Protein AF-A0A8D8R569-F1 (afdb_monomer_lite)

Organism: NCBI:txid428564

Secondary structure (DSSP, 8-state):
---------HHHHHHHHHHHHHTT-HHHHHHHHHHT-S-HHHHHHHHHHHHHHHHHH--HHHHHHHHHHHHHHHHHHHHHHHHHHHHHTTS----HHHHHHHHHHHHHHHHHHHHHHHHHHHT--HHHHHHHHHHHHHHHHHHHHHHHHHHHHHHHHTSSGGG--GGGGSPPP---PPPPP-S--------PPPPTT--------------------------S---------------SS-HHHHHHHHHHHHHHHHHHHHHHHHS-GGGHHHHHHHT----HHHHHHHHHHHHTSSSTTGGG--

Structure (mmCIF, N/CA/C/O backbone):
data_AF-A0A8D8R569-F1
#
_entry.id   AF-A0A8D8R569-F1
#
loop_
_atom_site.group_PDB
_atom_site.id
_atom_site.type_symbol
_atom_site.label_atom_id
_atom_site.label_alt_id
_atom_site.label_comp_id
_atom_site.label_asym_id
_atom_site.label_entity_id
_atom_site.label_seq_id
_atom_site.pdbx_PDB_ins_code
_atom_site.Cartn_x
_atom_site.Cartn_y
_atom_site.Cartn_z
_atom_site.occupancy
_atom_site.B_iso_or_equiv
_atom_site.auth_seq_id
_atom_site.auth_comp_id
_atom_site.auth_asym_id
_atom_site.auth_atom_id
_atom_site.pdbx_PDB_model_num
ATOM 1 N N . MET A 1 1 ? 13.791 -36.776 -14.238 1.00 37.69 1 MET A N 1
ATOM 2 C CA . MET A 1 1 ? 13.558 -35.419 -14.775 1.00 37.69 1 MET A CA 1
ATOM 3 C C . MET A 1 1 ? 13.745 -34.463 -13.608 1.00 37.69 1 MET A C 1
ATOM 5 O O . MET A 1 1 ? 12.846 -34.341 -12.791 1.00 37.69 1 MET A O 1
ATOM 9 N N . ASN A 1 2 ? 14.955 -33.922 -13.437 1.00 33.88 2 ASN A N 1
ATOM 10 C CA . ASN A 1 2 ? 15.239 -32.937 -12.392 1.00 33.88 2 ASN A CA 1
ATOM 11 C C . ASN A 1 2 ? 14.634 -31.604 -12.834 1.00 33.88 2 ASN A C 1
ATOM 13 O O . ASN A 1 2 ? 15.228 -30.910 -13.654 1.00 33.88 2 ASN A O 1
ATOM 17 N N . GLN A 1 3 ? 13.448 -31.272 -12.330 1.00 36.69 3 GLN A N 1
ATOM 18 C CA . GLN A 1 3 ? 12.985 -29.890 -12.328 1.00 36.69 3 GLN A CA 1
ATOM 19 C C . GLN A 1 3 ? 13.771 -29.176 -11.226 1.00 36.69 3 GLN A C 1
ATOM 21 O O . GLN A 1 3 ? 13.597 -29.461 -10.043 1.00 36.69 3 GLN A O 1
ATOM 26 N N . GLN A 1 4 ? 14.711 -28.316 -11.623 1.00 32.72 4 GLN A N 1
ATOM 27 C CA . GLN A 1 4 ? 15.241 -27.293 -10.724 1.00 32.72 4 GLN A CA 1
ATOM 28 C C . GLN A 1 4 ? 14.047 -26.476 -10.201 1.00 32.72 4 GLN A C 1
ATOM 30 O O . GLN A 1 4 ? 13.159 -26.175 -10.999 1.00 32.72 4 GLN A O 1
ATOM 35 N N . PRO A 1 5 ? 13.976 -26.142 -8.901 1.00 45.38 5 PRO A N 1
ATOM 36 C CA . PRO A 1 5 ? 12.922 -25.267 -8.409 1.00 45.38 5 PRO A CA 1
ATOM 37 C C . PRO A 1 5 ? 13.077 -23.909 -9.102 1.00 45.38 5 PRO A C 1
ATOM 39 O O . PRO A 1 5 ? 14.103 -23.248 -8.929 1.00 45.38 5 PRO A O 1
ATOM 42 N N . GLU A 1 6 ? 12.099 -23.516 -9.923 1.00 47.75 6 GLU A N 1
ATOM 43 C CA . GLU A 1 6 ? 11.971 -22.125 -10.362 1.00 47.75 6 GLU A CA 1
ATOM 44 C C . GLU A 1 6 ? 11.947 -21.262 -9.100 1.00 47.75 6 GLU A C 1
ATOM 46 O O . GLU A 1 6 ? 11.146 -21.482 -8.190 1.00 47.75 6 GLU A O 1
ATOM 51 N N . MET A 1 7 ? 12.900 -20.339 -9.001 1.00 60.72 7 MET A N 1
ATOM 52 C CA . MET A 1 7 ? 13.003 -19.415 -7.881 1.00 60.72 7 MET A CA 1
ATOM 53 C C . MET A 1 7 ? 11.857 -18.409 -8.029 1.00 60.72 7 MET A C 1
ATOM 55 O O . MET A 1 7 ? 11.997 -17.403 -8.715 1.00 60.72 7 MET A O 1
ATOM 59 N N . GLU A 1 8 ? 10.694 -18.752 -7.479 1.00 77.31 8 GLU A N 1
ATOM 60 C CA . GLU A 1 8 ? 9.477 -17.943 -7.564 1.00 77.31 8 GLU A CA 1
ATOM 61 C C . GLU A 1 8 ? 9.733 -16.538 -6.993 1.00 77.31 8 GLU A C 1
ATOM 63 O O . GLU A 1 8 ? 10.297 -16.390 -5.902 1.00 77.31 8 GLU A O 1
ATOM 68 N N . GLU A 1 9 ? 9.347 -15.494 -7.732 1.00 87.69 9 GLU A N 1
ATOM 69 C CA . GLU A 1 9 ? 9.583 -14.118 -7.297 1.00 87.69 9 GLU A CA 1
ATOM 70 C C . GLU A 1 9 ? 8.737 -13.802 -6.053 1.00 87.69 9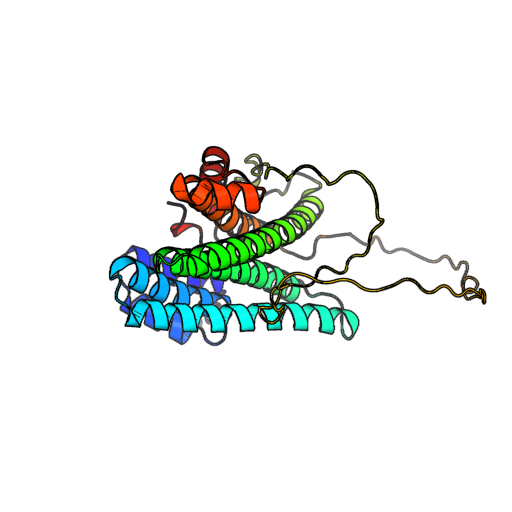 GLU A C 1
ATOM 72 O O . GLU A 1 9 ? 7.565 -14.167 -5.948 1.00 87.69 9 GLU A O 1
ATOM 77 N N . GLN A 1 10 ? 9.311 -13.087 -5.082 1.00 90.06 10 GLN A N 1
ATOM 78 C CA . GLN A 1 10 ? 8.670 -12.878 -3.775 1.00 90.06 10 GLN A CA 1
ATOM 79 C C . GLN A 1 10 ? 7.307 -12.172 -3.865 1.00 90.06 10 GLN A C 1
ATOM 81 O O . GLN A 1 10 ? 6.428 -12.430 -3.044 1.00 90.06 10 GLN A O 1
ATOM 86 N N . TRP A 1 11 ? 7.094 -11.314 -4.866 1.00 91.44 11 TRP A N 1
ATOM 87 C CA . TRP A 1 11 ? 5.794 -10.672 -5.082 1.00 91.44 11 TRP A CA 1
ATOM 88 C C . TRP A 1 11 ? 4.731 -11.637 -5.625 1.00 91.44 11 TRP A C 1
ATOM 90 O O . TRP A 1 11 ? 3.551 -11.447 -5.328 1.00 91.44 11 TRP A O 1
ATOM 100 N N . GLU A 1 12 ? 5.107 -12.691 -6.360 1.00 92.94 12 GLU A N 1
ATOM 101 C CA . GLU A 1 12 ? 4.177 -13.742 -6.800 1.00 92.94 12 GLU A CA 1
ATOM 102 C C . GLU A 1 12 ? 3.719 -14.575 -5.606 1.00 92.94 12 GLU A C 1
ATOM 104 O O . GLU A 1 12 ? 2.517 -14.782 -5.400 1.00 92.94 12 GLU A O 1
ATOM 109 N N . VAL A 1 13 ? 4.675 -14.954 -4.752 1.00 93.69 13 VAL A N 1
ATOM 110 C CA . VAL A 1 13 ? 4.397 -15.617 -3.475 1.00 93.69 13 VAL A CA 1
ATOM 111 C C . VAL A 1 13 ? 3.466 -14.745 -2.633 1.00 93.69 13 VAL A C 1
ATOM 113 O O . VAL A 1 13 ? 2.425 -15.218 -2.172 1.00 93.69 13 VAL A O 1
ATOM 116 N N . ALA A 1 14 ? 3.772 -13.452 -2.495 1.00 94.62 14 ALA A N 1
ATOM 117 C CA . ALA A 1 14 ? 2.948 -12.539 -1.717 1.00 94.62 14 ALA A CA 1
ATOM 118 C C . ALA A 1 14 ? 1.536 -12.380 -2.293 1.00 94.62 14 ALA A C 1
ATOM 120 O O . ALA A 1 14 ? 0.562 -12.416 -1.541 1.00 94.62 14 ALA A O 1
ATOM 121 N N . ARG A 1 15 ? 1.396 -12.291 -3.622 1.00 95.25 15 ARG A N 1
ATOM 122 C CA . ARG A 1 15 ? 0.094 -12.275 -4.302 1.00 95.25 15 ARG A CA 1
ATOM 123 C C . ARG A 1 15 ? -0.737 -13.509 -3.961 1.00 95.25 15 ARG A C 1
ATOM 125 O O . ARG A 1 15 ? -1.929 -13.388 -3.681 1.00 95.25 15 ARG A O 1
ATOM 132 N N . ARG A 1 16 ? -0.122 -14.694 -3.973 1.00 95.25 16 ARG A N 1
ATOM 133 C CA . ARG A 1 16 ? -0.787 -15.941 -3.574 1.00 95.25 16 ARG A CA 1
ATOM 134 C C . ARG A 1 16 ? -1.215 -15.898 -2.108 1.00 95.25 16 ARG A C 1
ATOM 136 O O . ARG A 1 16 ? -2.330 -16.310 -1.804 1.00 95.25 16 ARG A O 1
ATOM 143 N N . GLY A 1 17 ? -0.384 -15.346 -1.225 1.00 95.19 17 GLY A N 1
ATOM 144 C CA . GLY A 1 17 ? -0.744 -15.091 0.172 1.00 95.19 17 GLY A CA 1
ATOM 145 C C . GLY A 1 17 ? -1.981 -14.205 0.312 1.00 95.19 17 GLY A C 1
ATOM 146 O O . GLY A 1 17 ? -2.924 -14.574 1.004 1.00 95.19 17 GLY A O 1
ATOM 147 N N . ILE A 1 18 ? -2.036 -13.089 -0.417 1.00 95.38 18 ILE A N 1
ATOM 148 C CA . ILE A 1 18 ? -3.211 -12.206 -0.439 1.00 95.38 18 ILE A CA 1
ATOM 149 C C . ILE A 1 18 ? -4.463 -12.944 -0.934 1.00 95.38 18 ILE A C 1
ATOM 151 O O . ILE A 1 18 ? -5.528 -12.828 -0.332 1.00 95.38 18 ILE A O 1
ATOM 155 N N . LEU A 1 19 ? -4.350 -13.755 -1.989 1.00 95.31 19 LEU A N 1
ATOM 156 C CA . LEU A 1 19 ? -5.468 -14.567 -2.483 1.00 95.31 19 LEU A CA 1
ATOM 157 C C . LEU A 1 19 ? -5.965 -15.583 -1.445 1.00 95.31 19 LEU A C 1
ATOM 159 O O . LEU A 1 19 ? -7.169 -15.802 -1.336 1.00 95.31 19 LEU A O 1
ATOM 163 N N . LEU A 1 20 ? -5.065 -16.186 -0.662 1.00 96.31 20 LEU A N 1
ATOM 164 C CA . LEU A 1 20 ? -5.451 -17.065 0.443 1.00 96.31 20 LEU A CA 1
ATOM 165 C C . LEU A 1 20 ? -6.264 -16.303 1.496 1.00 96.31 20 LEU A C 1
ATOM 167 O O . LEU A 1 20 ? -7.303 -16.804 1.921 1.00 96.31 20 LEU A O 1
ATOM 171 N N . VAL A 1 21 ? -5.854 -15.080 1.855 1.00 93.75 21 VAL A N 1
ATOM 172 C CA . VAL A 1 21 ? -6.613 -14.211 2.774 1.00 93.75 21 VAL A CA 1
ATOM 173 C C . VAL A 1 21 ? -8.017 -13.935 2.236 1.00 93.75 21 VAL A C 1
ATOM 175 O O . VAL A 1 21 ? -8.990 -14.132 2.958 1.00 93.75 21 VAL A O 1
ATOM 178 N N . LEU A 1 22 ? -8.139 -13.548 0.961 1.00 92.25 22 LEU A N 1
ATOM 179 C CA . LEU A 1 22 ? -9.434 -13.273 0.321 1.00 92.25 22 LEU A CA 1
ATOM 180 C C . LEU A 1 22 ? -10.345 -14.507 0.246 1.00 92.25 22 LEU A C 1
ATOM 182 O O . LEU A 1 22 ? -11.566 -14.382 0.242 1.00 92.25 22 LEU A O 1
ATOM 186 N N . HIS A 1 23 ? -9.764 -15.706 0.218 1.00 94.19 23 HIS A N 1
ATOM 187 C CA . HIS A 1 23 ? -10.491 -16.974 0.277 1.00 94.19 23 HIS A CA 1
ATOM 188 C C . HIS A 1 23 ? -10.689 -17.498 1.709 1.00 94.19 23 HIS A C 1
ATOM 190 O O . HIS A 1 23 ? -10.983 -18.679 1.891 1.00 94.19 23 HIS A O 1
ATOM 196 N N . ASN A 1 24 ? -10.536 -16.645 2.728 1.00 93.12 24 ASN A N 1
ATOM 197 C CA . ASN A 1 24 ? -10.667 -16.975 4.151 1.00 93.12 24 ASN A CA 1
ATOM 198 C C . ASN A 1 24 ? -9.685 -18.055 4.657 1.00 93.12 24 ASN A C 1
ATOM 200 O O . ASN A 1 24 ? -9.904 -18.664 5.705 1.00 93.12 24 ASN A O 1
ATOM 204 N N . ARG A 1 25 ? -8.574 -18.292 3.950 1.00 95.38 25 ARG A N 1
ATOM 205 C CA . ARG A 1 25 ? -7.511 -19.248 4.319 1.00 95.38 25 ARG A CA 1
ATOM 206 C C . ARG A 1 25 ? -6.375 -18.538 5.063 1.00 95.38 25 ARG A C 1
ATOM 208 O O . ARG A 1 25 ? -5.220 -18.561 4.640 1.00 95.38 25 ARG A O 1
ATOM 215 N N . TYR A 1 26 ? -6.708 -17.895 6.182 1.00 92.88 26 TYR A N 1
ATOM 216 C CA . TYR A 1 26 ? -5.785 -17.040 6.945 1.00 92.88 26 TYR A CA 1
ATOM 217 C C . TYR A 1 26 ? -4.546 -17.779 7.465 1.00 92.88 26 TYR A C 1
ATOM 219 O O . TYR A 1 26 ? -3.436 -17.279 7.316 1.00 92.88 26 TYR A O 1
ATOM 227 N N . GLN A 1 27 ? -4.717 -18.983 8.018 1.00 93.75 27 GLN A N 1
ATOM 228 C CA . GLN A 1 27 ? -3.611 -19.766 8.591 1.00 93.75 27 GLN A CA 1
ATOM 229 C C . GLN A 1 27 ? -2.554 -20.130 7.541 1.00 93.75 27 GLN A C 1
ATOM 231 O O . GLN A 1 27 ? -1.354 -20.101 7.806 1.00 93.75 27 GLN A O 1
ATOM 236 N N . GLU A 1 28 ? -2.997 -20.445 6.324 1.00 95.06 28 GLU A N 1
ATOM 237 C CA . GLU A 1 28 ? -2.098 -20.780 5.221 1.00 95.06 28 GLU A CA 1
ATOM 238 C C . GLU A 1 28 ? -1.390 -19.547 4.674 1.00 95.06 28 GLU A C 1
ATOM 240 O O . GLU A 1 28 ? -0.199 -19.607 4.376 1.00 95.06 28 GLU A O 1
ATOM 245 N N . ALA A 1 29 ? -2.100 -18.420 4.584 1.00 95.12 29 ALA A N 1
ATOM 246 C CA . ALA A 1 29 ? -1.498 -17.147 4.213 1.00 95.12 29 ALA A CA 1
ATOM 247 C C . ALA A 1 29 ? -0.410 -16.736 5.218 1.00 95.12 29 ALA A C 1
ATOM 249 O O . ALA A 1 29 ? 0.686 -16.351 4.822 1.00 95.12 29 ALA A O 1
ATOM 250 N N . GLU A 1 30 ? -0.683 -16.877 6.515 1.00 92.62 30 GLU A N 1
ATOM 251 C CA . GLU A 1 30 ? 0.258 -16.554 7.586 1.00 92.62 30 GLU A CA 1
ATOM 252 C C . GLU A 1 30 ? 1.502 -17.453 7.548 1.00 92.62 30 GLU A C 1
ATOM 254 O O . GLU A 1 30 ? 2.627 -16.956 7.615 1.00 92.62 30 GLU A O 1
ATOM 259 N N . ALA A 1 31 ? 1.322 -18.768 7.380 1.00 94.31 31 ALA A N 1
ATOM 260 C CA . ALA A 1 31 ? 2.435 -19.701 7.218 1.00 94.31 31 ALA A CA 1
ATOM 261 C C . ALA A 1 31 ? 3.289 -19.353 5.988 1.00 94.31 31 ALA A C 1
ATOM 263 O O . ALA A 1 31 ? 4.521 -19.359 6.057 1.00 94.31 31 ALA A O 1
ATOM 264 N N . LEU A 1 32 ? 2.639 -18.989 4.881 1.00 94.38 32 LEU A N 1
ATOM 265 C CA . LEU A 1 32 ? 3.305 -18.584 3.651 1.00 94.38 32 LEU A CA 1
ATOM 266 C C . LEU A 1 32 ? 4.111 -17.290 3.842 1.00 94.38 32 LEU A C 1
ATOM 268 O O . LEU A 1 32 ? 5.285 -17.262 3.471 1.00 94.38 32 LEU A O 1
ATOM 272 N N . PHE A 1 33 ? 3.556 -16.261 4.490 1.00 93.81 33 PHE A N 1
ATOM 273 C CA . PHE A 1 33 ? 4.296 -15.025 4.767 1.00 93.81 33 PHE A CA 1
ATOM 274 C C . PHE A 1 33 ? 5.467 -15.235 5.731 1.00 93.81 33 PHE A C 1
ATOM 276 O O . PHE A 1 33 ? 6.555 -14.722 5.476 1.00 93.81 33 PHE A O 1
ATOM 283 N N . LYS A 1 34 ? 5.295 -16.065 6.767 1.00 89.81 34 LYS A N 1
ATOM 284 C CA . LYS A 1 34 ? 6.371 -16.442 7.702 1.00 89.81 34 LYS A CA 1
ATOM 285 C C . LYS A 1 34 ? 7.512 -17.198 7.018 1.00 89.81 34 LYS A C 1
ATOM 287 O O . LYS A 1 34 ? 8.670 -17.027 7.389 1.00 89.81 34 LYS A O 1
ATOM 292 N N . SER A 1 35 ? 7.201 -18.016 6.012 1.00 86.94 35 SER A N 1
ATOM 293 C CA . SER A 1 35 ? 8.208 -18.768 5.253 1.00 86.94 35 SER A CA 1
ATOM 294 C C . SER A 1 35 ? 9.010 -17.913 4.261 1.00 86.94 35 SER A C 1
ATOM 296 O O . SER A 1 35 ? 10.098 -18.312 3.853 1.00 86.94 35 SER A O 1
ATOM 298 N N . GLY A 1 36 ? 8.507 -16.727 3.898 1.00 75.38 36 GLY A N 1
ATOM 299 C CA . GLY A 1 36 ? 9.073 -15.859 2.859 1.00 75.38 36 GLY A CA 1
ATOM 300 C C . GLY A 1 36 ? 10.334 -15.077 3.230 1.00 75.38 36 GLY A C 1
ATOM 301 O O . GLY A 1 36 ? 10.798 -14.263 2.431 1.00 75.38 36 GLY A O 1
ATOM 302 N N . GLY A 1 37 ? 10.887 -15.308 4.422 1.00 78.88 37 GLY A N 1
ATOM 303 C CA . GLY A 1 37 ? 12.113 -14.672 4.894 1.00 78.88 37 GLY A CA 1
ATOM 304 C C . GLY A 1 37 ? 11.976 -13.171 5.162 1.00 78.88 37 GLY A C 1
ATOM 305 O O . GLY A 1 37 ? 10.882 -12.630 5.308 1.00 78.88 37 GLY A O 1
ATOM 306 N N . ASP A 1 38 ? 13.121 -12.490 5.231 1.00 81.31 38 ASP A N 1
ATOM 307 C CA . ASP A 1 38 ? 13.210 -11.065 5.558 1.00 81.31 38 ASP A CA 1
ATOM 308 C C . ASP A 1 38 ? 12.972 -10.179 4.324 1.00 81.31 38 ASP A C 1
ATOM 310 O O . ASP A 1 38 ? 13.774 -9.310 4.011 1.00 81.31 38 ASP A O 1
ATOM 314 N N . SER A 1 39 ? 11.902 -10.413 3.567 1.00 89.00 39 SER A N 1
ATOM 315 C CA . SER A 1 39 ? 11.530 -9.573 2.421 1.00 89.00 39 SER A CA 1
ATOM 316 C C . SER A 1 39 ? 10.548 -8.482 2.833 1.00 89.00 39 SER A C 1
ATOM 318 O O . SER A 1 39 ? 9.566 -8.763 3.522 1.00 89.00 39 SER A O 1
ATOM 320 N N . ALA A 1 40 ? 10.744 -7.252 2.345 1.00 90.88 40 ALA A N 1
ATOM 321 C CA . ALA A 1 40 ? 9.791 -6.162 2.552 1.00 90.88 40 ALA A CA 1
ATOM 322 C C . ALA A 1 40 ? 8.389 -6.510 2.014 1.00 90.88 40 ALA A C 1
ATOM 324 O O . ALA A 1 40 ? 7.387 -6.167 2.639 1.00 90.88 40 ALA A O 1
ATOM 325 N N . VAL A 1 41 ? 8.313 -7.242 0.896 1.00 93.12 41 VAL A N 1
ATOM 326 C CA . VAL A 1 41 ? 7.052 -7.654 0.258 1.00 93.12 41 VAL A CA 1
ATOM 327 C C . VAL A 1 41 ? 6.306 -8.679 1.119 1.00 93.12 41 VAL A C 1
ATOM 329 O O . VAL A 1 41 ? 5.096 -8.571 1.323 1.00 93.12 41 VAL A O 1
ATOM 332 N N . MET A 1 42 ? 7.031 -9.645 1.687 1.00 94.19 42 MET A N 1
ATOM 333 C CA . MET A 1 42 ? 6.449 -10.667 2.565 1.00 94.19 42 MET A CA 1
ATOM 334 C C . MET A 1 42 ? 6.025 -10.075 3.911 1.00 94.19 42 MET A C 1
ATOM 336 O O . MET A 1 42 ? 4.940 -10.383 4.404 1.00 94.19 42 MET A O 1
ATOM 340 N N . ALA A 1 43 ? 6.823 -9.154 4.461 1.00 94.81 43 ALA A N 1
ATOM 341 C CA . ALA A 1 43 ? 6.459 -8.395 5.652 1.00 94.81 43 ALA A CA 1
ATOM 342 C C . ALA A 1 43 ? 5.201 -7.541 5.422 1.00 94.81 43 ALA A C 1
ATOM 344 O O . ALA A 1 43 ? 4.312 -7.525 6.270 1.00 94.81 43 ALA A O 1
ATOM 345 N N . ALA A 1 44 ? 5.076 -6.895 4.256 1.00 95.50 44 ALA A N 1
ATOM 346 C CA . ALA A 1 44 ? 3.873 -6.151 3.883 1.00 95.50 44 ALA A CA 1
ATOM 347 C C . ALA A 1 44 ? 2.630 -7.051 3.830 1.00 95.50 44 ALA A C 1
ATOM 349 O O . ALA A 1 44 ? 1.576 -6.679 4.344 1.00 95.50 44 ALA A O 1
ATOM 350 N N . GLY A 1 45 ? 2.760 -8.255 3.266 1.00 95.06 45 GLY A N 1
ATOM 351 C CA . GLY A 1 45 ? 1.692 -9.253 3.263 1.00 95.06 45 GLY A CA 1
ATOM 352 C C . GLY A 1 45 ? 1.289 -9.723 4.666 1.00 95.06 45 GLY A C 1
ATOM 353 O O . GLY A 1 45 ? 0.098 -9.808 4.964 1.00 95.06 45 GLY A O 1
ATOM 354 N N . SER A 1 46 ? 2.258 -9.941 5.561 1.00 95.12 46 SER A N 1
ATOM 355 C CA . SER A 1 46 ? 1.987 -10.261 6.971 1.00 95.12 46 SER A CA 1
ATOM 356 C C . SER A 1 46 ? 1.242 -9.125 7.676 1.00 95.12 46 SER A C 1
ATOM 358 O O . SER A 1 46 ? 0.202 -9.357 8.293 1.00 95.12 46 SER A O 1
ATOM 360 N N . CYS A 1 47 ? 1.712 -7.882 7.523 1.00 95.81 47 CYS A N 1
ATOM 361 C CA . CYS A 1 47 ? 1.037 -6.714 8.085 1.00 95.81 47 CYS A CA 1
ATOM 362 C C . CYS A 1 47 ? -0.378 -6.537 7.522 1.00 95.81 47 CYS A C 1
ATOM 364 O O . CYS A 1 47 ? -1.252 -6.067 8.242 1.00 95.81 47 CYS A O 1
ATOM 366 N N . PHE A 1 48 ? -0.638 -6.929 6.271 1.00 94.69 48 PHE A N 1
ATOM 367 C CA . PHE A 1 48 ? -1.989 -6.911 5.709 1.00 94.69 48 PHE A CA 1
ATOM 368 C C . PHE A 1 48 ? -2.933 -7.888 6.428 1.00 94.69 48 PHE A C 1
ATOM 370 O O . PHE A 1 48 ? -4.077 -7.525 6.697 1.00 94.69 48 PHE A O 1
ATOM 377 N N . ILE A 1 49 ? -2.471 -9.090 6.797 1.00 94.81 49 ILE A N 1
ATOM 378 C CA . ILE A 1 49 ? -3.269 -10.022 7.616 1.00 94.81 49 ILE A CA 1
ATOM 379 C C . ILE A 1 49 ? -3.595 -9.391 8.969 1.00 94.81 49 ILE A C 1
ATOM 381 O O . ILE A 1 49 ? -4.764 -9.356 9.356 1.00 94.81 49 ILE A O 1
ATOM 385 N N . GLY A 1 50 ? -2.577 -8.873 9.664 1.00 94.75 50 GLY A N 1
ATOM 386 C CA . GLY A 1 50 ? -2.749 -8.203 10.955 1.00 94.75 50 GLY A CA 1
ATOM 387 C C . GLY A 1 50 ? -3.712 -7.019 10.858 1.00 94.75 50 GLY A C 1
ATOM 388 O O . GLY A 1 50 ? -4.619 -6.883 11.675 1.00 94.75 50 GLY A O 1
ATOM 389 N N . PHE A 1 51 ? -3.590 -6.226 9.794 1.00 95.00 51 PHE A N 1
ATOM 390 C CA . PHE A 1 51 ? -4.453 -5.083 9.518 1.00 95.00 51 PHE A CA 1
ATOM 391 C C . PHE A 1 51 ? -5.905 -5.498 9.289 1.00 95.00 51 PHE A C 1
ATOM 393 O O . PHE A 1 51 ? -6.799 -4.961 9.938 1.00 95.00 51 PHE A O 1
ATOM 400 N N . MET A 1 52 ? -6.157 -6.490 8.432 1.00 92.19 52 MET A N 1
ATOM 401 C CA . MET A 1 52 ? -7.510 -7.006 8.206 1.00 92.19 52 MET A CA 1
ATOM 402 C C . MET A 1 52 ? -8.105 -7.606 9.484 1.00 92.19 52 MET A C 1
ATOM 404 O O . MET A 1 52 ? -9.269 -7.355 9.787 1.00 92.19 52 MET A O 1
ATOM 408 N N . SER A 1 53 ? -7.310 -8.356 10.253 1.00 91.69 53 SER A N 1
ATOM 409 C CA . SER A 1 53 ? -7.718 -8.912 11.548 1.00 91.69 53 SER A CA 1
ATOM 410 C C . SER A 1 53 ? -8.151 -7.803 12.510 1.00 91.69 53 SER A C 1
ATOM 412 O O . SER A 1 53 ? -9.267 -7.832 13.025 1.00 91.69 53 SER A O 1
ATOM 414 N N . ALA A 1 54 ? -7.320 -6.771 12.669 1.00 93.88 54 ALA A N 1
ATOM 415 C CA . ALA A 1 54 ? -7.602 -5.639 13.539 1.00 93.88 54 ALA A CA 1
ATOM 416 C C . ALA A 1 54 ? -8.838 -4.837 13.091 1.00 93.88 54 ALA A C 1
ATOM 418 O O . ALA A 1 54 ? -9.654 -4.449 13.927 1.00 93.88 54 ALA A O 1
ATOM 419 N N . LEU A 1 55 ? -9.016 -4.625 11.781 1.00 90.62 55 LEU A N 1
ATOM 420 C CA . LEU A 1 55 ? -10.187 -3.936 11.231 1.00 90.62 55 LEU A CA 1
ATOM 421 C C . LEU A 1 55 ? -11.493 -4.709 11.436 1.00 90.62 55 LEU A C 1
ATOM 423 O O . LEU A 1 55 ? -12.530 -4.092 11.671 1.00 90.62 55 LEU A O 1
ATOM 427 N N . MET A 1 56 ? -11.462 -6.037 11.317 1.00 90.31 56 MET A N 1
ATOM 428 C CA . MET A 1 56 ? -12.666 -6.865 11.417 1.00 90.31 56 MET A CA 1
ATOM 429 C C . MET A 1 56 ? -13.105 -7.101 12.861 1.00 90.31 56 MET A C 1
ATOM 431 O O . MET A 1 56 ? -14.305 -7.139 13.122 1.00 90.31 56 MET A O 1
ATOM 435 N N . THR A 1 57 ? -12.166 -7.293 13.792 1.00 91.44 57 THR A N 1
ATOM 436 C CA . THR A 1 57 ? -12.509 -7.608 15.189 1.00 91.44 57 THR A CA 1
ATOM 437 C C . THR A 1 57 ? -12.640 -6.369 16.059 1.00 91.44 57 THR A C 1
ATOM 439 O O . THR A 1 57 ? -13.363 -6.406 17.050 1.00 91.44 57 THR A O 1
ATOM 442 N N . PHE A 1 58 ? -11.944 -5.286 15.698 1.00 90.31 58 PHE A N 1
ATOM 443 C CA . PHE A 1 58 ? -11.892 -4.043 16.466 1.00 90.31 58 PHE A CA 1
ATOM 444 C C . PHE A 1 58 ? -11.465 -4.244 17.936 1.00 90.31 58 PHE A C 1
ATOM 446 O O . PHE A 1 58 ? -11.847 -3.487 18.825 1.00 90.31 58 PHE A O 1
ATOM 453 N N . GLU A 1 59 ? -10.673 -5.285 18.202 1.00 92.38 59 GLU A N 1
ATOM 454 C CA . GLU A 1 59 ? -10.104 -5.562 19.525 1.00 92.38 59 GLU A CA 1
ATOM 455 C C . GLU A 1 59 ? -8.876 -4.672 19.755 1.00 92.38 59 GLU A C 1
ATOM 457 O O . GLU A 1 59 ? -7.985 -4.613 18.904 1.00 92.38 59 GLU A O 1
ATOM 462 N N . GLU A 1 60 ? -8.798 -4.005 20.910 1.00 91.00 60 GLU A N 1
ATOM 463 C CA . GLU A 1 60 ? -7.704 -3.071 21.224 1.00 91.00 60 GLU A CA 1
ATOM 464 C C . GLU A 1 60 ? -6.321 -3.731 21.150 1.00 91.00 60 GLU A C 1
ATOM 466 O O . GLU A 1 60 ? -5.388 -3.142 20.601 1.00 91.00 60 GLU A O 1
ATOM 471 N N . ASP A 1 61 ? -6.194 -4.969 21.631 1.00 93.50 61 ASP A N 1
ATOM 472 C CA . ASP A 1 61 ? -4.934 -5.717 21.599 1.00 93.50 61 ASP A CA 1
ATOM 473 C C . ASP A 1 61 ? -4.451 -5.938 20.159 1.00 93.50 61 ASP A C 1
ATOM 475 O O . ASP A 1 61 ? -3.304 -5.623 19.835 1.00 93.50 61 ASP A O 1
ATOM 479 N N . LYS A 1 62 ? -5.349 -6.367 19.262 1.00 93.00 62 LYS A N 1
ATOM 480 C CA . LYS A 1 62 ? -5.042 -6.580 17.837 1.00 93.00 62 LYS A CA 1
ATOM 481 C C . LYS A 1 62 ? -4.749 -5.274 17.105 1.00 93.00 62 LYS A C 1
ATOM 483 O O . LYS A 1 62 ? -3.866 -5.232 16.249 1.00 93.00 62 LYS A O 1
ATOM 488 N N . LEU A 1 63 ? -5.458 -4.193 17.441 1.00 93.50 63 LEU A N 1
ATOM 489 C CA . LEU A 1 63 ? -5.184 -2.858 16.900 1.00 93.50 63 LEU A CA 1
ATOM 490 C C . LEU A 1 63 ? -3.778 -2.378 17.292 1.00 93.50 63 LEU A C 1
ATOM 492 O O . LEU A 1 63 ? -3.039 -1.876 16.442 1.00 93.50 63 LEU A O 1
ATOM 496 N N . ASN A 1 64 ? -3.389 -2.555 18.557 1.00 93.81 64 ASN A N 1
ATOM 497 C CA . ASN A 1 64 ? -2.080 -2.150 19.073 1.00 93.81 64 ASN A CA 1
ATOM 498 C C . ASN A 1 64 ? -0.936 -3.024 18.536 1.00 93.81 64 ASN A C 1
ATOM 500 O O . ASN A 1 64 ? 0.126 -2.501 18.177 1.00 93.81 64 ASN A O 1
ATOM 504 N N . GLU A 1 65 ? -1.152 -4.336 18.440 1.00 95.19 65 GLU A N 1
ATOM 505 C CA . GLU A 1 65 ? -0.223 -5.282 17.820 1.00 95.19 65 GLU A CA 1
ATOM 506 C C . GLU A 1 65 ? 0.021 -4.910 16.352 1.00 95.19 65 GLU A C 1
ATOM 508 O O . GLU A 1 65 ? 1.156 -4.615 15.967 1.00 95.19 65 GLU A O 1
ATOM 513 N N . CYS A 1 66 ? -1.047 -4.775 15.559 1.00 96.31 66 CYS A N 1
ATOM 514 C CA . CYS A 1 66 ? -0.945 -4.389 14.155 1.00 96.31 66 CYS A CA 1
ATOM 515 C C . CYS A 1 66 ? -0.271 -3.018 13.974 1.00 96.31 66 CYS A C 1
ATOM 517 O O . CYS A 1 66 ? 0.566 -2.847 13.084 1.00 96.31 66 CYS A O 1
ATOM 519 N N . MET A 1 67 ? -0.587 -2.034 14.823 1.00 95.62 67 MET A N 1
ATOM 520 C CA . MET A 1 67 ? 0.080 -0.729 14.800 1.00 95.62 67 MET A CA 1
ATOM 521 C C . MET A 1 67 ? 1.591 -0.870 15.037 1.00 95.62 67 MET A C 1
ATOM 523 O O . MET A 1 67 ? 2.385 -0.192 14.381 1.00 95.62 67 MET A O 1
ATOM 527 N N . THR A 1 68 ? 2.008 -1.749 15.950 1.00 97.00 68 THR A N 1
ATOM 528 C CA . THR A 1 68 ? 3.424 -1.990 16.263 1.00 97.00 68 THR A CA 1
ATOM 529 C C . THR A 1 68 ? 4.159 -2.611 15.076 1.00 97.00 68 THR A C 1
ATOM 531 O O . THR A 1 68 ? 5.232 -2.126 14.698 1.00 97.00 68 THR A O 1
ATOM 534 N N . GLU A 1 69 ? 3.564 -3.621 14.442 1.00 96.56 69 GLU A N 1
ATOM 535 C CA . GLU A 1 69 ? 4.116 -4.268 13.248 1.00 96.56 69 GLU A CA 1
ATOM 536 C C . GLU A 1 69 ? 4.244 -3.290 12.076 1.00 96.56 69 GLU A C 1
ATOM 538 O O . GLU A 1 69 ? 5.323 -3.150 11.494 1.00 96.56 69 GLU A O 1
ATOM 543 N N . LEU A 1 70 ? 3.191 -2.517 11.791 1.00 97.12 70 LEU A N 1
ATOM 544 C CA . LEU A 1 70 ? 3.211 -1.504 10.734 1.00 97.12 70 LEU A CA 1
ATOM 545 C C . LEU A 1 70 ? 4.298 -0.446 10.983 1.00 97.12 70 LEU A C 1
ATOM 547 O O . LEU A 1 70 ? 4.991 -0.028 10.057 1.00 97.12 70 LEU A O 1
ATOM 551 N N . ARG A 1 71 ? 4.511 -0.023 12.235 1.00 96.94 71 ARG A N 1
ATOM 552 C CA . ARG A 1 71 ? 5.582 0.928 12.595 1.00 96.94 71 ARG A CA 1
ATOM 553 C C . ARG A 1 71 ? 6.979 0.325 12.485 1.00 96.94 71 ARG A C 1
ATOM 555 O O . ARG A 1 71 ? 7.945 1.057 12.256 1.00 96.94 71 ARG A O 1
ATOM 562 N N . ALA A 1 72 ? 7.129 -0.980 12.693 1.00 96.75 72 ALA A N 1
ATOM 563 C CA . ALA A 1 72 ? 8.385 -1.674 12.433 1.00 96.75 72 ALA A CA 1
ATOM 564 C C . ALA A 1 72 ? 8.674 -1.718 10.925 1.00 96.75 72 ALA A C 1
ATOM 566 O O . ALA A 1 72 ? 9.764 -1.319 10.509 1.00 96.75 72 ALA A O 1
ATOM 567 N N . LEU A 1 73 ? 7.676 -2.080 10.114 1.00 96.88 73 LEU A N 1
ATOM 568 C CA . LEU A 1 73 ? 7.787 -2.103 8.656 1.00 96.88 73 LEU A CA 1
ATOM 569 C C . LEU A 1 73 ? 8.062 -0.708 8.068 1.00 96.88 73 LEU A C 1
ATOM 571 O O . LEU A 1 73 ? 8.934 -0.568 7.211 1.00 96.88 73 LEU A O 1
ATOM 575 N N . GLU A 1 74 ? 7.400 0.341 8.574 1.00 96.81 74 GLU A N 1
ATOM 576 C CA . GLU A 1 74 ? 7.639 1.734 8.165 1.00 96.81 74 GLU A CA 1
ATOM 577 C C . GLU A 1 74 ? 9.114 2.124 8.358 1.00 96.81 74 GLU A C 1
ATOM 579 O O . GLU A 1 74 ? 9.751 2.658 7.445 1.00 96.81 74 GLU A O 1
ATOM 584 N N . ARG A 1 75 ? 9.672 1.847 9.546 1.00 95.56 75 ARG A N 1
ATOM 585 C CA . ARG A 1 75 ? 11.071 2.165 9.877 1.00 95.56 75 ARG A CA 1
ATOM 586 C C . ARG A 1 75 ? 12.045 1.391 9.002 1.00 95.56 75 ARG A C 1
ATOM 588 O O . ARG A 1 75 ? 13.016 1.973 8.521 1.00 95.56 75 ARG A O 1
ATOM 595 N N . ARG A 1 76 ? 11.765 0.108 8.780 1.00 94.00 76 ARG A N 1
ATOM 596 C CA . ARG A 1 76 ? 12.561 -0.757 7.915 1.00 94.00 76 ARG A CA 1
ATOM 597 C C . ARG A 1 76 ? 12.617 -0.211 6.487 1.00 94.00 76 ARG A C 1
ATOM 599 O O . ARG A 1 76 ? 13.708 0.051 5.990 1.00 94.00 76 ARG A O 1
ATOM 606 N N . CYS A 1 77 ? 11.464 0.047 5.870 1.00 94.00 77 CYS A N 1
ATOM 607 C CA . CYS A 1 77 ? 11.400 0.554 4.498 1.00 94.00 77 CYS A CA 1
ATOM 608 C C . CYS A 1 77 ? 12.084 1.925 4.367 1.00 94.00 77 CYS A C 1
ATOM 610 O O . CYS A 1 77 ? 12.823 2.173 3.415 1.00 94.00 77 CYS A O 1
ATOM 612 N N . ALA A 1 78 ? 11.890 2.823 5.341 1.00 91.81 78 ALA A N 1
ATOM 613 C CA . ALA A 1 78 ? 12.562 4.123 5.350 1.00 91.81 78 ALA A CA 1
ATOM 614 C C . ALA A 1 78 ? 14.095 3.989 5.442 1.00 91.81 78 ALA A C 1
ATOM 616 O O . ALA A 1 78 ? 14.818 4.726 4.766 1.00 91.81 78 ALA A O 1
ATOM 617 N N . GLY A 1 79 ? 14.583 3.038 6.247 1.00 88.38 79 GLY A N 1
ATOM 618 C CA . GLY A 1 79 ? 16.001 2.704 6.369 1.00 88.38 79 GLY A CA 1
ATOM 619 C C . GLY A 1 79 ? 16.588 2.150 5.072 1.00 88.38 79 GLY A C 1
ATOM 620 O O . GLY A 1 79 ? 17.609 2.655 4.610 1.00 88.38 79 GLY A O 1
ATOM 621 N N . GLU A 1 80 ? 15.914 1.181 4.447 1.00 85.94 80 GLU A N 1
ATOM 622 C CA . GLU A 1 80 ? 16.316 0.600 3.159 1.00 85.94 80 GLU A CA 1
ATOM 623 C C . GLU A 1 80 ? 16.415 1.678 2.071 1.00 85.94 80 GLU A C 1
ATOM 625 O O . GLU A 1 80 ? 17.442 1.790 1.405 1.00 85.94 80 GLU A O 1
ATOM 630 N N . ILE A 1 81 ? 15.416 2.560 1.942 1.00 85.12 81 ILE A N 1
ATOM 631 C CA . ILE A 1 81 ? 15.443 3.659 0.960 1.00 85.12 81 ILE A CA 1
ATOM 632 C C . ILE A 1 81 ? 16.614 4.623 1.218 1.00 85.12 81 ILE A C 1
ATOM 634 O O . ILE A 1 81 ? 17.261 5.082 0.270 1.00 85.12 81 ILE A O 1
ATOM 638 N N . GLY A 1 82 ? 16.890 4.949 2.485 1.00 80.06 82 GLY A N 1
ATOM 639 C CA . GLY A 1 82 ? 18.022 5.794 2.871 1.00 80.06 82 GLY A CA 1
ATOM 640 C C . GLY A 1 82 ? 19.371 5.145 2.552 1.00 80.06 82 GLY A C 1
ATOM 641 O O . GLY A 1 82 ? 20.253 5.788 1.976 1.00 80.06 82 GLY A O 1
ATOM 642 N N . TRP A 1 83 ? 19.508 3.854 2.854 1.00 71.50 83 TRP A N 1
ATOM 643 C CA . TRP A 1 83 ? 20.695 3.065 2.542 1.00 71.50 83 TRP A CA 1
ATOM 644 C C . TRP A 1 83 ? 20.927 2.977 1.026 1.00 71.50 83 TRP A C 1
ATOM 646 O O . TRP A 1 83 ? 22.014 3.320 0.554 1.00 71.50 83 TRP A O 1
ATOM 656 N N . LEU A 1 84 ? 19.895 2.640 0.251 1.00 70.81 84 LEU A N 1
ATOM 657 C CA . LEU A 1 84 ? 19.943 2.552 -1.213 1.00 70.81 84 LEU A CA 1
ATOM 658 C C . LEU A 1 84 ? 20.422 3.868 -1.850 1.00 70.81 84 LEU A C 1
ATOM 660 O O . LEU A 1 84 ? 21.238 3.862 -2.773 1.00 70.81 84 LEU A O 1
ATOM 664 N N . LYS A 1 85 ? 19.988 5.020 -1.321 1.00 68.88 85 LYS A N 1
ATOM 665 C CA . LYS A 1 85 ? 20.489 6.338 -1.754 1.00 68.88 85 LYS A CA 1
ATOM 666 C C . LYS A 1 85 ? 21.956 6.567 -1.392 1.00 68.88 85 LYS A C 1
ATOM 668 O O . LYS A 1 85 ? 22.699 7.124 -2.198 1.00 68.88 85 LYS A O 1
ATOM 673 N N . SER A 1 86 ? 22.380 6.156 -0.198 1.00 68.31 86 SER A N 1
ATOM 674 C CA . SER A 1 86 ? 23.750 6.371 0.271 1.00 68.31 86 SER A CA 1
ATOM 675 C C . SER A 1 86 ? 24.773 5.451 -0.408 1.00 68.31 86 SER A C 1
ATOM 677 O O . SER A 1 86 ? 25.922 5.862 -0.581 1.00 68.31 86 SER A O 1
ATOM 679 N N . MET A 1 87 ? 24.382 4.235 -0.807 1.00 60.00 87 MET A N 1
ATOM 680 C CA . MET A 1 87 ? 25.228 3.321 -1.589 1.00 60.00 87 MET A CA 1
ATOM 681 C C . MET A 1 87 ? 25.413 3.795 -3.028 1.00 60.00 87 MET A C 1
ATOM 683 O O . MET A 1 87 ? 26.539 3.758 -3.521 1.00 60.00 87 MET A O 1
ATOM 687 N N . ARG A 1 88 ? 24.356 4.338 -3.654 1.00 63.47 88 ARG A N 1
ATOM 688 C CA . ARG A 1 88 ? 24.398 4.921 -5.007 1.00 63.47 88 ARG A CA 1
ATOM 689 C C . ARG A 1 88 ? 25.527 5.942 -5.183 1.00 63.47 88 ARG A C 1
ATOM 691 O O . ARG A 1 88 ? 26.139 6.003 -6.240 1.00 63.47 88 ARG A O 1
ATOM 698 N N . ASN A 1 89 ? 25.814 6.740 -4.151 1.00 57.19 89 ASN A N 1
ATOM 699 C CA . ASN A 1 89 ? 26.853 7.773 -4.215 1.00 57.19 89 ASN A CA 1
ATOM 700 C C . ASN A 1 89 ? 28.279 7.235 -4.001 1.00 57.19 89 ASN A C 1
ATOM 702 O O . ASN A 1 89 ? 29.232 7.969 -4.249 1.00 57.19 89 ASN A O 1
ATOM 706 N N . LYS A 1 90 ? 28.448 6.006 -3.493 1.00 53.47 90 LYS A N 1
ATOM 707 C CA . LYS A 1 90 ? 29.761 5.487 -3.076 1.00 53.47 90 LYS A CA 1
ATOM 708 C C . LYS A 1 90 ? 30.252 4.294 -3.891 1.00 53.47 90 LYS A C 1
ATOM 710 O O . LYS A 1 90 ? 31.461 4.165 -4.046 1.00 53.47 90 LYS A O 1
ATOM 715 N N . VAL A 1 91 ? 29.379 3.408 -4.369 1.00 52.00 91 VAL A N 1
ATOM 716 C CA . VAL A 1 91 ? 29.795 2.103 -4.904 1.00 52.00 91 VAL A CA 1
ATOM 717 C C . VAL A 1 91 ? 28.766 1.627 -5.946 1.00 52.00 91 VAL A C 1
ATOM 719 O O . VAL A 1 91 ? 27.669 1.233 -5.578 1.00 52.00 91 VAL A O 1
ATOM 722 N N . PHE A 1 92 ? 29.168 1.621 -7.224 1.00 43.34 92 PHE A N 1
ATOM 723 C CA . PHE A 1 92 ? 28.530 0.966 -8.386 1.00 43.34 92 PHE A CA 1
ATOM 724 C C . PHE A 1 92 ? 27.278 1.598 -9.021 1.00 43.34 92 PHE A C 1
ATOM 726 O O . PHE A 1 92 ? 26.419 2.190 -8.373 1.00 43.34 92 PHE A O 1
ATOM 733 N N . GLY A 1 93 ? 27.203 1.444 -10.350 1.00 55.06 93 GLY A N 1
ATOM 734 C CA . GLY A 1 93 ? 26.037 1.783 -11.160 1.00 55.06 93 GLY A CA 1
ATOM 735 C C . GLY A 1 93 ? 24.785 1.041 -10.690 1.00 55.06 93 GLY A C 1
ATOM 736 O O . GLY A 1 93 ? 24.855 -0.099 -10.234 1.00 55.06 93 GLY A O 1
ATOM 737 N N . GLU A 1 94 ? 23.644 1.720 -10.776 1.00 60.12 94 GLU A N 1
ATOM 738 C CA . GLU A 1 94 ? 22.345 1.226 -10.322 1.00 60.12 94 GLU A CA 1
ATOM 739 C C . GLU A 1 94 ? 21.968 -0.051 -11.092 1.00 60.12 94 GLU A C 1
ATOM 741 O O . GLU A 1 94 ? 21.737 -0.008 -12.300 1.00 60.12 94 GLU A O 1
ATOM 746 N N . SER A 1 95 ? 21.933 -1.199 -10.407 1.00 68.50 95 SER A N 1
ATOM 747 C CA . SER A 1 95 ? 21.424 -2.429 -11.014 1.00 68.50 95 SER A CA 1
ATOM 748 C C . SER A 1 95 ? 19.902 -2.349 -11.156 1.00 68.50 95 SER A C 1
ATOM 750 O O . SER A 1 95 ? 19.205 -1.771 -10.318 1.00 68.50 95 SER A O 1
ATOM 752 N N . THR A 1 96 ? 19.368 -2.960 -12.212 1.00 74.06 96 THR A N 1
ATOM 753 C CA . THR A 1 96 ? 17.927 -3.027 -12.493 1.00 74.06 96 THR A CA 1
ATOM 754 C C . THR A 1 96 ? 17.112 -3.557 -11.313 1.00 74.06 96 THR A C 1
ATOM 756 O O . THR A 1 96 ? 16.058 -3.007 -10.985 1.00 74.06 96 THR A O 1
ATOM 759 N N . GLN A 1 97 ? 17.609 -4.618 -10.670 1.00 74.69 97 GLN A N 1
ATOM 760 C CA . GLN A 1 97 ? 16.958 -5.228 -9.511 1.00 74.69 97 GLN A CA 1
ATOM 761 C C . GLN A 1 97 ? 16.945 -4.257 -8.326 1.00 74.69 97 GLN A C 1
ATOM 763 O O . GLN A 1 97 ? 15.881 -3.974 -7.794 1.00 74.69 97 GLN A O 1
ATOM 768 N N . CYS A 1 98 ? 18.073 -3.603 -8.026 1.00 80.69 98 CYS A N 1
ATOM 769 C CA . CYS A 1 98 ? 18.164 -2.612 -6.952 1.00 80.69 98 CYS A CA 1
ATOM 770 C C . CYS A 1 98 ? 17.199 -1.424 -7.140 1.00 80.69 98 CYS A C 1
ATOM 772 O O . CYS A 1 98 ? 16.662 -0.900 -6.161 1.00 80.69 98 CYS A O 1
ATOM 774 N N . LEU A 1 99 ? 16.973 -0.977 -8.381 1.00 86.94 99 LEU A N 1
ATOM 775 C CA . LEU A 1 99 ? 16.002 0.079 -8.680 1.00 86.94 99 LEU A CA 1
ATOM 776 C C . LEU A 1 99 ? 14.556 -0.408 -8.522 1.00 86.94 99 LEU A C 1
ATOM 778 O O . LEU A 1 99 ? 13.735 0.311 -7.952 1.00 86.94 99 LEU A O 1
ATOM 782 N N . THR A 1 100 ? 14.257 -1.616 -9.000 1.00 89.19 100 THR A N 1
ATOM 783 C CA . THR A 1 100 ? 12.935 -2.244 -8.855 1.00 89.19 100 THR A CA 1
ATOM 784 C C . THR A 1 100 ? 12.582 -2.408 -7.380 1.00 89.19 100 THR A C 1
ATOM 786 O O . THR A 1 100 ? 11.539 -1.915 -6.956 1.00 89.19 100 THR A O 1
ATOM 789 N N . ASP A 1 101 ? 13.496 -2.969 -6.587 1.00 88.75 101 ASP A N 1
ATOM 790 C CA . ASP A 1 101 ? 13.334 -3.152 -5.143 1.00 88.75 101 ASP A CA 1
ATOM 791 C C . ASP A 1 101 ? 13.146 -1.807 -4.437 1.00 88.75 101 ASP A C 1
ATOM 793 O O . ASP A 1 101 ? 12.277 -1.655 -3.585 1.00 88.75 101 ASP A O 1
ATOM 797 N N . ARG A 1 102 ? 13.895 -0.769 -4.839 1.00 91.00 102 ARG A N 1
ATOM 798 C CA . ARG A 1 102 ? 13.723 0.577 -4.275 1.00 91.00 102 ARG A CA 1
ATOM 799 C C . ARG A 1 102 ? 12.330 1.142 -4.542 1.00 91.00 102 ARG A C 1
ATOM 801 O O . ARG A 1 102 ? 11.773 1.798 -3.663 1.00 91.00 102 ARG A O 1
ATOM 808 N N . LEU A 1 103 ? 11.802 0.972 -5.753 1.00 93.12 103 LEU A N 1
ATOM 809 C CA . LEU A 1 103 ? 10.461 1.440 -6.109 1.00 93.12 103 LEU A CA 1
ATOM 810 C C . LEU A 1 103 ? 9.398 0.643 -5.349 1.00 93.12 103 LEU A C 1
ATOM 812 O O . LEU A 1 103 ? 8.522 1.249 -4.741 1.00 93.12 103 LEU A O 1
ATOM 816 N N . GLU A 1 104 ? 9.529 -0.681 -5.297 1.00 94.00 104 GLU A N 1
ATOM 817 C CA . GLU A 1 104 ? 8.667 -1.587 -4.529 1.00 94.00 104 GLU A CA 1
ATOM 818 C C . GLU A 1 104 ? 8.625 -1.197 -3.040 1.00 94.00 104 GLU A C 1
ATOM 820 O O . GLU A 1 104 ? 7.549 -0.960 -2.487 1.00 94.00 104 GLU A O 1
ATOM 825 N N . THR A 1 105 ? 9.786 -1.004 -2.405 1.00 94.94 105 THR A N 1
ATOM 826 C CA . THR A 1 105 ? 9.893 -0.573 -1.002 1.00 94.94 105 THR A CA 1
ATOM 827 C C . THR A 1 105 ? 9.286 0.817 -0.775 1.00 94.94 105 THR A C 1
ATOM 829 O O . THR A 1 105 ? 8.703 1.065 0.280 1.00 94.94 105 THR A O 1
ATOM 832 N N . GLN A 1 106 ? 9.357 1.740 -1.746 1.00 95.25 106 GLN A N 1
ATOM 833 C CA . GLN A 1 106 ? 8.663 3.032 -1.639 1.00 95.25 106 GLN A CA 1
ATOM 834 C C . GLN A 1 106 ? 7.136 2.882 -1.681 1.00 95.25 106 GLN A C 1
ATOM 836 O O . GLN A 1 106 ? 6.449 3.553 -0.908 1.00 95.25 106 GLN A O 1
ATOM 841 N N . ILE A 1 107 ? 6.608 2.003 -2.540 1.00 96.31 107 ILE A N 1
ATOM 842 C CA . ILE A 1 107 ? 5.168 1.708 -2.601 1.00 96.31 107 ILE A CA 1
ATOM 843 C C . ILE A 1 107 ? 4.714 1.093 -1.273 1.00 96.31 107 ILE A C 1
ATOM 845 O O . ILE A 1 107 ? 3.779 1.598 -0.656 1.00 96.31 107 ILE A O 1
ATOM 849 N N . ILE A 1 108 ? 5.433 0.080 -0.777 1.00 96.62 108 ILE A N 1
ATOM 850 C CA . ILE A 1 108 ? 5.150 -0.575 0.510 1.00 96.62 108 ILE A CA 1
ATOM 851 C C . ILE A 1 108 ? 5.190 0.430 1.665 1.00 96.62 108 ILE A C 1
ATOM 853 O O . ILE A 1 108 ? 4.314 0.414 2.533 1.00 96.62 108 ILE A O 1
ATOM 857 N N . LEU A 1 109 ? 6.172 1.336 1.680 1.00 96.62 109 LEU A N 1
ATOM 858 C CA . LEU A 1 109 ? 6.256 2.389 2.688 1.00 96.62 109 LEU A CA 1
ATOM 859 C C . LEU A 1 109 ? 5.004 3.278 2.685 1.00 96.62 109 LEU A C 1
ATOM 861 O O . LEU A 1 109 ? 4.497 3.622 3.754 1.00 96.62 109 LEU A O 1
ATOM 865 N N . ALA A 1 110 ? 4.520 3.661 1.504 1.00 96.06 110 ALA A N 1
ATOM 866 C CA . ALA A 1 110 ? 3.322 4.478 1.374 1.00 96.06 110 ALA A CA 1
ATOM 867 C C . ALA A 1 110 ? 2.060 3.712 1.814 1.00 96.06 110 ALA A C 1
ATOM 869 O O . ALA A 1 110 ? 1.306 4.235 2.635 1.00 96.06 110 ALA A O 1
ATOM 870 N N . ASP A 1 111 ? 1.886 2.458 1.382 1.00 95.31 111 ASP A N 1
ATOM 871 C CA . ASP A 1 111 ? 0.771 1.585 1.795 1.00 95.31 111 ASP A CA 1
ATOM 872 C C . ASP A 1 111 ? 0.727 1.409 3.322 1.00 95.31 111 ASP A C 1
ATOM 874 O O . ASP A 1 111 ? -0.324 1.502 3.965 1.00 95.31 111 ASP A O 1
ATOM 878 N N . THR A 1 112 ? 1.902 1.218 3.927 1.00 96.50 112 THR A N 1
ATOM 879 C CA . THR A 1 112 ? 2.064 1.085 5.378 1.00 96.50 112 THR A CA 1
ATOM 880 C C . THR A 1 112 ? 1.640 2.366 6.097 1.00 96.50 112 THR A C 1
ATOM 882 O O . THR A 1 112 ? 0.932 2.315 7.101 1.00 96.50 112 THR A O 1
ATOM 885 N N . GLN A 1 113 ? 2.017 3.538 5.578 1.00 95.12 113 GLN A N 1
ATOM 886 C CA . GLN A 1 113 ? 1.620 4.828 6.151 1.00 95.12 113 GLN A CA 1
ATOM 887 C C . GLN A 1 113 ? 0.117 5.090 6.028 1.00 95.12 113 GLN A C 1
ATOM 889 O O . GLN A 1 113 ? -0.472 5.633 6.964 1.00 95.12 113 GLN A O 1
ATOM 894 N N . VAL A 1 114 ? -0.515 4.683 4.922 1.00 93.75 114 VAL A N 1
ATOM 895 C CA . VAL A 1 114 ? -1.979 4.730 4.783 1.00 93.75 114 VAL A CA 1
ATOM 896 C C . VAL A 1 114 ? -2.637 3.834 5.831 1.00 93.75 114 VAL A C 1
ATOM 898 O O . VAL A 1 114 ? -3.520 4.297 6.549 1.00 93.75 114 VAL A O 1
ATOM 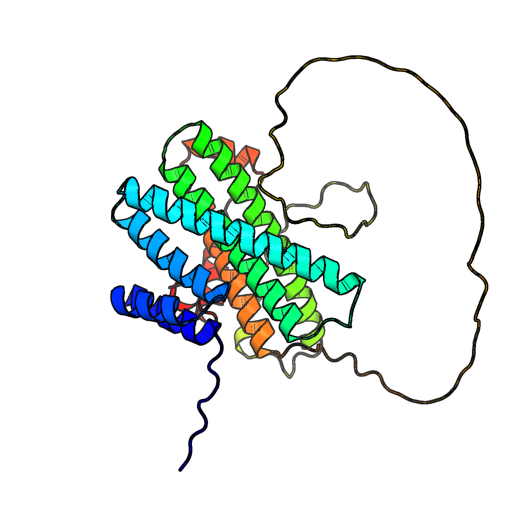901 N N . SER A 1 115 ? -2.163 2.597 5.991 1.00 94.38 115 SER A N 1
ATOM 902 C CA . SER A 1 115 ? -2.694 1.644 6.979 1.00 94.38 115 SER A CA 1
ATOM 903 C C . SER A 1 115 ? -2.584 2.187 8.409 1.00 94.38 115 SER A C 1
ATOM 905 O O . SER A 1 115 ? -3.558 2.190 9.160 1.00 94.38 115 SER A O 1
ATOM 907 N N . ILE A 1 116 ? -1.428 2.760 8.764 1.00 95.00 116 ILE A N 1
ATOM 908 C CA . ILE A 1 116 ? -1.209 3.452 10.042 1.00 95.00 116 ILE A CA 1
ATOM 909 C C . ILE A 1 116 ? -2.186 4.619 10.219 1.00 95.00 116 ILE A C 1
ATOM 911 O O . ILE A 1 116 ? -2.735 4.796 11.308 1.00 95.00 116 ILE A O 1
ATOM 915 N N . ALA A 1 117 ? -2.382 5.444 9.186 1.00 91.88 117 ALA A N 1
ATOM 916 C CA . ALA A 1 117 ? -3.291 6.585 9.255 1.00 91.88 117 ALA A CA 1
ATOM 917 C C . ALA A 1 117 ? -4.736 6.129 9.491 1.00 91.88 117 ALA A C 1
ATOM 919 O O . ALA A 1 117 ? -5.401 6.689 10.359 1.00 91.88 117 ALA A O 1
ATOM 920 N N . ILE A 1 118 ? -5.180 5.079 8.792 1.00 90.38 118 ILE A N 1
ATOM 921 C CA . ILE A 1 118 ? -6.507 4.477 8.967 1.00 90.38 118 ILE A CA 1
ATOM 922 C C . ILE A 1 118 ? -6.682 3.979 10.403 1.00 90.38 118 ILE A C 1
ATOM 924 O O . ILE A 1 118 ? -7.626 4.396 11.067 1.00 90.38 118 ILE A O 1
ATOM 928 N N . LEU A 1 119 ? -5.753 3.167 10.923 1.00 91.25 119 LEU A N 1
ATOM 929 C CA . LEU A 1 119 ? -5.835 2.689 12.309 1.00 91.25 119 LEU A CA 1
ATOM 930 C C . LEU A 1 119 ? -5.839 3.843 13.320 1.00 91.25 119 LEU A C 1
ATOM 932 O O . LEU A 1 119 ? -6.569 3.800 14.303 1.00 91.25 119 LEU A O 1
ATOM 936 N N . THR A 1 120 ? -5.068 4.902 13.060 1.00 90.31 120 THR A N 1
ATOM 937 C CA . THR A 1 120 ? -5.043 6.091 13.925 1.00 90.31 120 THR A CA 1
ATOM 938 C C . THR A 1 120 ? -6.387 6.833 13.898 1.00 90.31 120 THR A C 1
ATOM 940 O O . THR A 1 120 ? -6.840 7.314 14.929 1.00 90.31 120 THR A O 1
ATOM 943 N N . PHE A 1 121 ? -7.060 6.920 12.746 1.00 85.88 121 PHE A N 1
ATOM 944 C CA . PHE A 1 121 ? -8.396 7.521 12.662 1.00 85.88 121 PHE A CA 1
ATOM 945 C C . PHE A 1 121 ? -9.458 6.705 13.397 1.00 85.88 121 PHE A C 1
ATOM 947 O O . PHE A 1 121 ? -10.376 7.278 13.982 1.00 85.88 121 PHE A O 1
ATOM 954 N N . LEU A 1 122 ? -9.329 5.379 13.392 1.00 84.00 122 LEU A N 1
ATOM 955 C CA . LEU A 1 122 ? -10.263 4.486 14.073 1.00 84.00 122 LEU A CA 1
ATOM 956 C C . LEU A 1 122 ? -10.198 4.583 15.601 1.00 84.00 122 LEU A C 1
ATOM 958 O O . LEU A 1 122 ? -11.183 4.259 16.256 1.00 84.00 122 LEU A O 1
ATOM 962 N N . GLN A 1 123 ? -9.100 5.090 16.166 1.00 81.00 123 GLN A N 1
ATOM 963 C CA . GLN A 1 123 ? -8.960 5.323 17.610 1.00 81.00 123 GLN A CA 1
ATOM 964 C C . GLN A 1 123 ? -9.790 6.525 18.126 1.00 81.00 123 GLN A C 1
ATOM 966 O O . GLN A 1 123 ? -9.881 6.725 19.332 1.00 81.00 123 GLN A O 1
ATOM 971 N N . GLN A 1 124 ? -10.464 7.272 17.234 1.00 74.75 124 GLN A N 1
ATOM 972 C CA . GLN A 1 124 ? -11.534 8.247 17.529 1.00 74.75 124 GLN A CA 1
ATOM 973 C C . GLN A 1 124 ? -11.176 9.394 18.501 1.00 74.75 124 GLN A C 1
ATOM 975 O O . GLN A 1 124 ? -12.070 10.059 19.028 1.00 74.75 124 GLN A O 1
ATOM 980 N N . ASP A 1 125 ? -9.894 9.704 18.700 1.00 80.56 125 ASP A N 1
ATOM 981 C CA . ASP A 1 125 ? -9.447 10.839 19.506 1.00 80.56 125 ASP A CA 1
ATOM 982 C C . ASP A 1 125 ? -8.967 12.025 18.641 1.00 80.56 125 ASP A C 1
ATOM 984 O O . ASP A 1 125 ? -8.489 11.884 17.512 1.00 80.56 125 ASP A O 1
ATOM 988 N N . ILE A 1 126 ? -9.096 13.247 19.172 1.00 74.88 126 ILE A N 1
ATOM 989 C CA . ILE A 1 126 ? -8.780 14.484 18.430 1.00 74.88 126 ILE A CA 1
ATOM 990 C C . ILE A 1 126 ? -7.303 14.520 18.005 1.00 74.88 126 ILE A C 1
ATOM 992 O O . ILE A 1 126 ? -6.987 14.959 16.895 1.00 74.88 126 ILE A O 1
ATOM 996 N N . ALA A 1 127 ? -6.396 14.053 18.870 1.00 80.81 127 ALA A N 1
ATOM 997 C CA . ALA A 1 127 ? -4.971 13.996 18.561 1.00 80.81 127 ALA A CA 1
ATOM 998 C C . ALA A 1 127 ? -4.678 12.934 17.487 1.00 80.81 127 ALA A C 1
ATOM 1000 O O . ALA A 1 127 ? -3.893 13.198 16.567 1.00 80.81 127 ALA A O 1
ATOM 1001 N N . GLY A 1 128 ? -5.362 11.789 17.542 1.00 82.50 128 GLY A N 1
ATOM 1002 C CA . GLY A 1 128 ? -5.368 10.768 16.500 1.00 82.50 128 GLY A CA 1
ATOM 1003 C C . GLY A 1 128 ? -5.751 11.316 15.128 1.00 82.50 128 GLY A C 1
ATOM 1004 O O . GLY A 1 128 ? -5.027 11.089 14.158 1.00 82.50 128 GLY A O 1
ATOM 1005 N N . TYR A 1 129 ? -6.795 12.141 15.022 1.00 82.69 129 TYR A N 1
ATOM 1006 C CA . TYR A 1 129 ? -7.179 12.734 13.733 1.00 82.69 129 TYR A CA 1
ATOM 1007 C C . TYR A 1 129 ? -6.094 13.629 13.124 1.00 82.69 129 TYR A C 1
ATOM 1009 O O . TYR A 1 129 ? -5.816 13.545 11.925 1.00 82.69 129 TYR A O 1
ATOM 1017 N N . VAL A 1 130 ? -5.426 14.457 13.928 1.00 83.19 130 VAL A N 1
ATOM 1018 C CA . VAL A 1 130 ? -4.335 15.311 13.428 1.00 83.19 130 VAL A CA 1
ATOM 1019 C C . VAL A 1 130 ? -3.137 14.460 12.995 1.00 83.19 130 VAL A C 1
ATOM 1021 O O . VAL A 1 130 ? -2.600 14.643 11.898 1.00 83.19 130 VAL A O 1
ATOM 1024 N N . LYS A 1 131 ? -2.738 13.491 13.826 1.00 86.75 131 LYS A N 1
ATOM 1025 C CA . LYS A 1 131 ? -1.606 12.591 13.561 1.00 86.75 131 LYS A CA 1
ATOM 1026 C C . LYS A 1 131 ? -1.848 11.700 12.341 1.00 86.75 131 LYS A C 1
ATOM 1028 O O . LYS A 1 131 ? -0.948 11.531 11.512 1.00 86.75 131 LYS A O 1
ATOM 1033 N N . GLY A 1 132 ? -3.055 11.156 12.217 1.00 88.44 132 GLY A N 1
ATOM 1034 C CA . GLY A 1 132 ? -3.493 10.362 11.076 1.00 88.44 132 GLY A CA 1
ATOM 1035 C C . GLY A 1 132 ? -3.464 11.188 9.794 1.00 88.44 132 GLY A C 1
ATOM 1036 O O . GLY A 1 132 ? -2.856 10.764 8.816 1.00 88.44 132 GLY A O 1
ATOM 1037 N N . GLY A 1 133 ? -3.983 12.422 9.821 1.00 85.94 133 GLY A N 1
ATOM 1038 C CA . GLY A 1 133 ? -3.945 13.327 8.669 1.00 85.94 133 GLY A CA 1
ATOM 1039 C C . GLY A 1 133 ? -2.525 13.654 8.214 1.00 85.94 133 GLY A C 1
ATOM 1040 O O . GLY A 1 133 ? -2.214 13.575 7.026 1.00 85.94 133 GLY A O 1
ATOM 1041 N N . TRP A 1 134 ? -1.629 13.965 9.154 1.00 86.69 134 TRP A N 1
ATOM 1042 C CA . TRP A 1 134 ? -0.219 14.209 8.840 1.00 86.69 134 TRP A CA 1
ATOM 1043 C C . TRP A 1 134 ? 0.460 12.983 8.215 1.00 86.69 134 TRP A C 1
ATOM 1045 O O . TRP A 1 134 ? 1.169 13.099 7.213 1.00 86.69 134 TRP A O 1
ATOM 1055 N N . THR A 1 135 ? 0.215 11.799 8.779 1.00 90.62 135 THR A N 1
ATOM 1056 C CA . THR A 1 135 ? 0.743 10.532 8.250 1.00 90.62 135 THR A CA 1
ATOM 1057 C C . THR A 1 135 ? 0.197 10.253 6.847 1.00 90.62 135 THR A C 1
ATOM 1059 O O . THR A 1 135 ? 0.945 9.851 5.960 1.00 90.62 135 THR A O 1
ATOM 1062 N N . LEU A 1 136 ? -1.075 10.561 6.602 1.00 88.88 136 LEU A N 1
ATOM 1063 C CA . LEU A 1 136 ? -1.699 10.420 5.292 1.00 88.88 136 LEU A CA 1
ATOM 1064 C C . LEU A 1 136 ? -1.076 11.373 4.253 1.00 88.88 136 LEU A C 1
ATOM 1066 O O . LEU A 1 136 ? -0.770 10.959 3.136 1.00 88.88 136 LEU A O 1
ATOM 1070 N N . ARG A 1 137 ? -0.781 12.627 4.631 1.00 86.50 137 ARG A N 1
ATOM 1071 C CA . ARG A 1 137 ? -0.056 13.589 3.771 1.00 86.50 137 ARG A CA 1
ATOM 1072 C C . ARG A 1 137 ? 1.314 13.070 3.356 1.00 86.50 137 ARG A C 1
ATOM 1074 O O . ARG A 1 137 ? 1.750 13.271 2.223 1.00 86.50 137 ARG A O 1
ATOM 1081 N N . LYS A 1 138 ? 2.009 12.447 4.303 1.00 89.19 138 LYS A N 1
ATOM 1082 C CA . LYS A 1 138 ? 3.321 11.849 4.091 1.00 89.19 138 LYS A CA 1
ATOM 1083 C C . LYS A 1 138 ? 3.233 10.704 3.078 1.00 89.19 138 LYS A C 1
ATOM 1085 O O . LYS A 1 138 ? 3.985 10.731 2.106 1.00 89.19 138 LYS A O 1
ATOM 1090 N N . ALA A 1 139 ? 2.273 9.793 3.251 1.00 91.69 139 ALA A N 1
ATOM 1091 C CA . ALA A 1 139 ? 2.029 8.690 2.320 1.00 91.69 139 ALA A CA 1
ATOM 1092 C C . ALA A 1 139 ? 1.782 9.201 0.898 1.00 91.69 139 ALA A C 1
ATOM 1094 O O . ALA A 1 139 ? 2.418 8.752 -0.053 1.00 91.69 139 ALA A O 1
ATOM 1095 N N . TRP A 1 140 ? 0.935 10.226 0.768 1.00 88.56 140 TRP A N 1
ATOM 1096 C CA . TRP A 1 140 ? 0.643 10.857 -0.515 1.00 88.56 140 TRP A CA 1
ATOM 1097 C C . TRP A 1 140 ? 1.892 11.379 -1.222 1.00 88.56 140 TRP A C 1
ATOM 1099 O O . TRP A 1 140 ? 2.082 11.150 -2.414 1.00 88.56 140 TRP A O 1
ATOM 1109 N N . LYS A 1 141 ? 2.780 12.055 -0.487 1.00 89.12 141 LYS A N 1
ATOM 1110 C CA . LYS A 1 141 ? 4.032 12.561 -1.055 1.00 89.12 141 LYS A CA 1
ATOM 1111 C C . LYS A 1 141 ? 4.948 11.441 -1.535 1.00 89.12 141 LYS A C 1
ATOM 1113 O O . LYS A 1 141 ? 5.590 11.608 -2.571 1.00 89.12 141 LYS A O 1
ATOM 1118 N N . VAL A 1 142 ? 4.987 10.314 -0.825 1.00 91.75 142 VAL A N 1
ATOM 1119 C CA . VAL A 1 142 ? 5.725 9.129 -1.278 1.00 91.75 142 VAL A CA 1
ATOM 1120 C C . VAL A 1 142 ? 5.102 8.586 -2.566 1.00 91.75 142 VAL A C 1
ATOM 1122 O O . VAL A 1 142 ? 5.822 8.475 -3.553 1.00 91.75 142 VAL A O 1
ATOM 1125 N N . TYR A 1 143 ? 3.780 8.379 -2.624 1.00 90.44 143 TYR A N 1
ATOM 1126 C CA . TYR A 1 143 ? 3.109 7.919 -3.850 1.00 90.44 143 TYR A CA 1
ATOM 1127 C C . TYR A 1 143 ? 3.371 8.828 -5.056 1.00 90.44 143 TYR A C 1
ATOM 1129 O O . TYR A 1 143 ? 3.732 8.340 -6.126 1.00 90.44 143 TYR A O 1
ATOM 1137 N N . GLN A 1 144 ? 3.233 10.149 -4.887 1.00 88.75 144 GLN A N 1
ATOM 1138 C CA . GLN A 1 144 ? 3.488 11.122 -5.954 1.00 88.75 144 GLN A CA 1
ATOM 1139 C C . GLN A 1 144 ? 4.921 11.017 -6.483 1.00 88.75 144 GLN A C 1
ATOM 1141 O O . GLN A 1 144 ? 5.140 10.992 -7.695 1.00 88.75 144 GLN A O 1
ATOM 1146 N N . HIS A 1 145 ? 5.894 10.942 -5.575 1.00 89.38 145 HIS A N 1
ATOM 1147 C CA . HIS A 1 145 ? 7.300 10.843 -5.936 1.00 89.38 145 HIS A CA 1
ATOM 1148 C C . HIS A 1 145 ? 7.603 9.540 -6.683 1.00 89.38 145 HIS A C 1
ATOM 1150 O O . HIS A 1 145 ? 8.218 9.562 -7.748 1.00 89.38 145 HIS A O 1
ATOM 1156 N N . THR A 1 146 ? 7.142 8.406 -6.156 1.00 92.62 146 THR A N 1
ATOM 1157 C CA . THR A 1 146 ? 7.380 7.087 -6.753 1.00 92.62 146 THR A CA 1
ATOM 1158 C C . THR A 1 146 ? 6.712 6.964 -8.119 1.00 92.62 146 THR A C 1
ATOM 1160 O O . THR A 1 146 ? 7.326 6.466 -9.060 1.00 92.62 146 THR A O 1
ATOM 1163 N N . TYR A 1 147 ? 5.508 7.508 -8.284 1.00 89.94 147 TYR A N 1
ATOM 1164 C CA . TYR A 1 147 ? 4.844 7.558 -9.583 1.00 89.94 147 TYR A CA 1
ATOM 1165 C C . TYR A 1 147 ? 5.613 8.351 -10.626 1.00 89.94 147 TYR A C 1
ATOM 1167 O O . TYR A 1 147 ? 5.774 7.875 -11.743 1.00 89.94 147 TYR A O 1
ATOM 1175 N N . GLN A 1 148 ? 6.135 9.530 -10.278 1.00 87.56 148 GLN A N 1
ATOM 1176 C CA . GLN A 1 148 ? 6.951 10.311 -11.211 1.00 87.56 148 GLN A CA 1
ATOM 1177 C C . GLN A 1 148 ? 8.196 9.532 -11.661 1.00 87.56 148 GLN A C 1
ATOM 1179 O O . GLN A 1 148 ? 8.569 9.601 -12.834 1.00 87.56 148 GLN A O 1
ATOM 1184 N N . GLN A 1 149 ? 8.807 8.749 -10.764 1.00 90.31 149 GLN A N 1
ATOM 1185 C CA . GLN A 1 149 ? 9.926 7.870 -11.116 1.00 90.31 149 GLN A CA 1
ATOM 1186 C C . GLN A 1 149 ? 9.496 6.768 -12.092 1.00 90.31 149 GLN A C 1
ATOM 1188 O O . GLN A 1 149 ? 10.117 6.619 -13.146 1.00 90.31 149 GLN A O 1
ATOM 1193 N N . ILE A 1 150 ? 8.420 6.039 -11.781 1.00 89.94 150 ILE A N 1
ATOM 1194 C CA . ILE A 1 150 ? 7.902 4.951 -12.625 1.00 89.94 150 ILE A CA 1
ATOM 1195 C C . ILE A 1 150 ? 7.443 5.490 -13.985 1.00 89.94 150 ILE A C 1
ATOM 1197 O O . ILE A 1 150 ? 7.767 4.911 -15.017 1.00 89.94 150 ILE A O 1
ATOM 1201 N N . LEU A 1 151 ? 6.767 6.639 -14.017 1.00 86.00 151 LEU A N 1
ATOM 1202 C CA . LEU A 1 151 ? 6.345 7.302 -15.248 1.00 86.00 151 LEU A CA 1
ATOM 1203 C C . LEU A 1 151 ? 7.546 7.715 -16.105 1.00 86.00 151 LEU A C 1
ATOM 1205 O O . LEU A 1 151 ? 7.512 7.589 -17.327 1.00 86.00 151 LEU A O 1
ATOM 1209 N N . GLY A 1 152 ? 8.622 8.197 -15.480 1.00 84.69 152 GLY A N 1
ATOM 1210 C CA . GLY A 1 152 ? 9.877 8.482 -16.171 1.00 84.69 152 GLY A CA 1
ATOM 1211 C C . GLY A 1 152 ? 10.498 7.229 -16.793 1.00 84.69 152 GLY A C 1
ATOM 1212 O O . GLY A 1 152 ? 10.996 7.292 -17.914 1.00 84.69 152 GLY A O 1
ATOM 1213 N N . LEU A 1 153 ? 10.440 6.087 -16.101 1.00 86.19 153 LEU A N 1
ATOM 1214 C CA . LEU A 1 153 ? 10.899 4.797 -16.628 1.00 86.19 153 LEU A CA 1
ATOM 1215 C C . LEU A 1 153 ? 10.024 4.315 -17.783 1.00 86.19 153 LEU A C 1
ATOM 1217 O O . LEU A 1 153 ? 10.553 3.990 -18.841 1.00 86.19 153 LEU A O 1
ATOM 1221 N N . TYR A 1 154 ? 8.703 4.370 -17.621 1.00 83.81 154 TYR A N 1
ATOM 1222 C CA . TYR A 1 154 ? 7.731 4.057 -18.664 1.00 83.81 154 TYR A CA 1
ATOM 1223 C C . TYR A 1 154 ? 7.984 4.881 -19.932 1.00 83.81 154 TYR A C 1
ATOM 1225 O O . TYR A 1 154 ? 8.179 4.329 -21.012 1.00 83.81 154 TYR A O 1
ATOM 1233 N N . LYS A 1 155 ? 8.088 6.208 -19.798 1.00 82.75 155 LYS A N 1
ATOM 1234 C CA . LYS A 1 155 ? 8.348 7.103 -20.931 1.00 82.75 155 LYS A CA 1
ATOM 1235 C C . LYS A 1 155 ? 9.666 6.811 -21.634 1.00 82.75 155 LYS A C 1
ATOM 1237 O O . LYS A 1 155 ? 9.752 7.103 -22.813 1.00 82.75 155 LYS A O 1
ATOM 1242 N N . ARG A 1 156 ? 10.688 6.295 -20.943 1.00 81.94 156 ARG A N 1
ATOM 1243 C CA . ARG A 1 156 ? 11.968 5.903 -21.561 1.00 81.94 156 ARG A CA 1
ATOM 1244 C C . ARG A 1 156 ? 11.878 4.540 -22.239 1.00 81.94 156 ARG A C 1
ATOM 1246 O O . ARG A 1 156 ? 12.386 4.393 -23.341 1.00 81.94 156 ARG A O 1
ATOM 1253 N N . ALA A 1 157 ? 11.229 3.572 -21.599 1.00 78.94 157 ALA A N 1
ATOM 1254 C CA . ALA A 1 157 ? 11.065 2.223 -22.129 1.00 78.94 157 ALA A CA 1
ATOM 1255 C C . ALA A 1 157 ? 10.166 2.184 -23.377 1.00 78.94 157 ALA A C 1
ATOM 1257 O O . ALA A 1 157 ? 10.415 1.398 -24.284 1.00 78.94 157 ALA A O 1
ATOM 1258 N N . PHE A 1 158 ? 9.159 3.062 -23.454 1.00 73.56 158 PHE A N 1
ATOM 1259 C CA . PHE A 1 158 ? 8.132 3.041 -24.501 1.00 73.56 158 PHE A CA 1
ATOM 1260 C C . PHE A 1 158 ? 8.091 4.316 -25.356 1.00 73.56 158 PHE A C 1
ATOM 1262 O O . PHE A 1 158 ? 7.031 4.709 -25.836 1.00 73.56 158 PHE A O 1
ATOM 1269 N N . GLN A 1 159 ? 9.243 4.953 -25.613 1.00 64.50 159 GLN A N 1
ATOM 1270 C CA . GLN A 1 159 ? 9.334 6.050 -26.600 1.00 64.50 159 GLN A CA 1
ATOM 1271 C C . GLN A 1 159 ? 8.896 5.615 -28.011 1.00 64.50 159 GLN A C 1
ATOM 1273 O O . GLN A 1 159 ? 8.584 6.465 -28.842 1.00 64.50 159 GLN A O 1
ATOM 1278 N N . ASN A 1 160 ? 8.850 4.302 -28.270 1.00 55.16 160 ASN A N 1
ATOM 1279 C CA . ASN A 1 160 ? 8.370 3.702 -29.506 1.00 55.16 160 ASN A CA 1
ATOM 1280 C C . ASN A 1 160 ? 7.233 2.693 -29.191 1.00 55.16 160 ASN A C 1
ATOM 1282 O O . ASN A 1 160 ? 7.498 1.659 -28.575 1.00 55.16 160 ASN A O 1
ATOM 1286 N N . PRO A 1 161 ? 5.967 2.963 -29.570 1.00 53.03 161 PRO A N 1
ATOM 1287 C CA . PRO A 1 161 ? 4.785 2.244 -29.066 1.00 53.03 161 PRO A CA 1
ATOM 1288 C C . PRO A 1 161 ? 4.603 0.800 -29.573 1.00 53.03 161 PRO A C 1
ATOM 1290 O O . PRO A 1 161 ? 3.641 0.141 -29.193 1.00 53.03 161 PRO A O 1
ATOM 1293 N N . GLN A 1 162 ? 5.504 0.265 -30.404 1.00 49.06 162 GLN A N 1
ATOM 1294 C CA . GLN A 1 162 ? 5.334 -1.069 -31.005 1.00 49.06 162 GLN A CA 1
ATOM 1295 C C . GLN A 1 162 ? 5.583 -2.248 -30.041 1.00 49.06 162 GLN A C 1
ATOM 1297 O O . GLN A 1 162 ? 5.219 -3.375 -30.362 1.00 49.06 162 GLN A O 1
ATOM 1302 N N . HIS A 1 163 ? 6.153 -2.002 -28.855 1.00 51.69 163 HIS A N 1
ATOM 1303 C CA . HIS A 1 163 ? 6.431 -3.029 -27.837 1.00 51.69 163 HIS A CA 1
ATOM 1304 C C . HIS A 1 163 ? 5.732 -2.771 -26.492 1.00 51.69 163 HIS A C 1
ATOM 1306 O O . HIS A 1 163 ? 6.076 -3.400 -25.491 1.00 51.69 163 HIS A O 1
ATOM 1312 N N . ALA A 1 164 ? 4.762 -1.851 -26.442 1.00 56.72 164 ALA A N 1
ATOM 1313 C CA . ALA A 1 164 ? 3.977 -1.627 -25.234 1.00 56.72 164 ALA A CA 1
ATOM 1314 C C . ALA A 1 164 ? 3.073 -2.846 -24.953 1.00 56.72 164 ALA A C 1
ATOM 1316 O O . ALA A 1 164 ? 2.341 -3.284 -25.846 1.00 56.72 164 ALA A O 1
ATOM 1317 N N . PRO A 1 165 ? 3.096 -3.414 -23.734 1.00 55.56 165 PRO A N 1
ATOM 1318 C CA . PRO A 1 165 ? 2.134 -4.428 -23.326 1.00 55.56 165 PRO A CA 1
ATOM 1319 C C . PRO A 1 165 ? 0.698 -3.949 -23.555 1.00 55.56 165 PRO A C 1
ATOM 1321 O O . PRO A 1 165 ? 0.373 -2.807 -23.243 1.00 55.56 165 PRO A O 1
ATO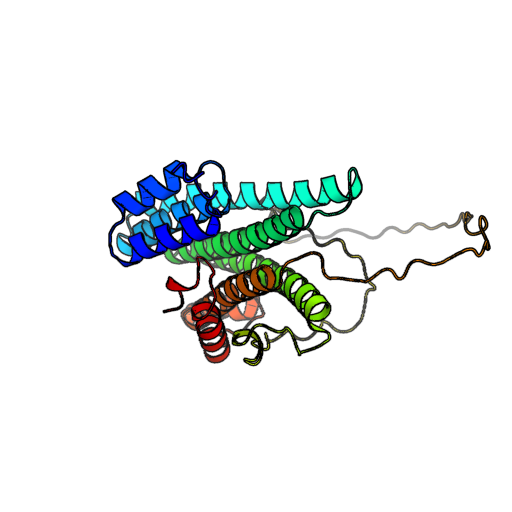M 1324 N N . LEU A 1 166 ? -0.184 -4.828 -24.042 1.00 54.31 166 LEU A N 1
ATOM 1325 C CA . LEU A 1 166 ? -1.560 -4.464 -24.419 1.00 54.31 166 LEU A CA 1
ATOM 1326 C C . LEU A 1 166 ? -2.353 -3.760 -23.305 1.00 54.31 166 LEU A C 1
ATOM 1328 O O . LEU A 1 166 ? -3.208 -2.934 -23.605 1.00 54.31 166 LEU A O 1
ATOM 1332 N N . PHE A 1 167 ? -2.068 -4.048 -22.032 1.00 56.91 167 PHE A N 1
ATOM 1333 C CA . PHE A 1 167 ? -2.752 -3.419 -20.897 1.00 56.91 167 PHE A CA 1
ATOM 1334 C C . PHE A 1 167 ? -2.264 -1.972 -20.611 1.00 56.91 167 PHE A C 1
ATOM 1336 O O . PHE A 1 167 ? -2.950 -1.231 -19.914 1.00 56.91 167 PHE A O 1
ATOM 1343 N N . LEU A 1 168 ? -1.120 -1.541 -21.172 1.00 55.81 168 LEU A N 1
ATOM 1344 C CA . LEU A 1 168 ? -0.622 -0.149 -21.142 1.00 55.81 168 LEU A CA 1
ATOM 1345 C C . LEU A 1 168 ? -1.190 0.718 -22.278 1.00 55.81 168 LEU A C 1
ATOM 1347 O O . LEU A 1 168 ? -0.905 1.911 -22.323 1.00 55.81 168 LEU A O 1
ATOM 1351 N N . ASN A 1 169 ? -1.996 0.137 -23.177 1.00 51.50 169 AS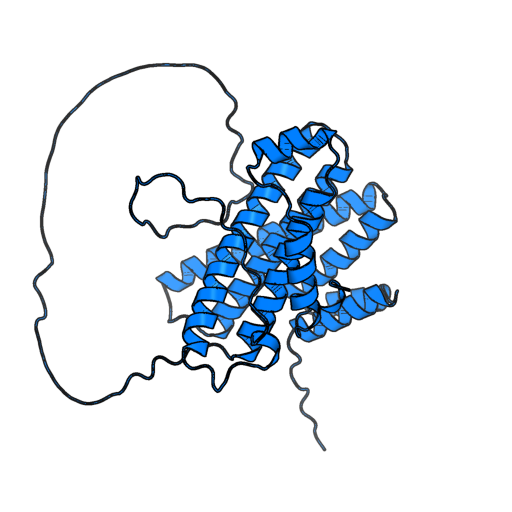N A N 1
ATOM 1352 C CA . ASN A 1 169 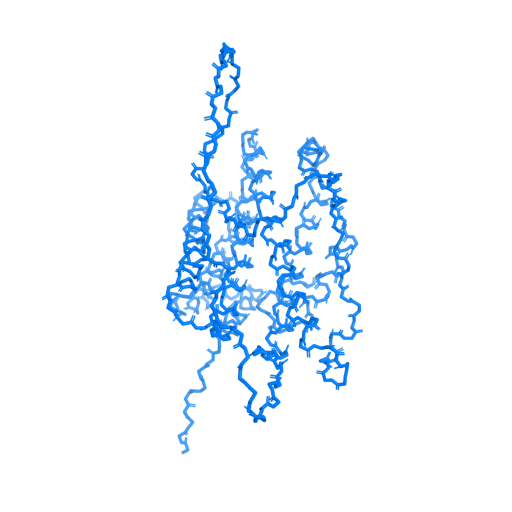? -2.751 0.890 -24.186 1.00 51.50 169 ASN A CA 1
ATOM 1353 C C . ASN A 1 169 ? -4.009 1.560 -23.611 1.00 51.50 169 ASN A C 1
ATOM 1355 O O . ASN A 1 169 ? -4.641 2.354 -24.303 1.00 51.50 169 ASN A O 1
ATOM 1359 N N . CYS A 1 170 ? -4.392 1.231 -22.375 1.00 51.66 170 CYS A N 1
ATOM 1360 C CA . CYS A 1 170 ? -5.369 2.007 -21.620 1.00 51.66 170 CYS A CA 1
ATOM 1361 C C . CYS A 1 170 ? -4.736 3.350 -21.238 1.00 51.66 170 CYS A C 1
ATOM 1363 O O . CYS A 1 170 ? -3.573 3.373 -20.831 1.00 51.66 170 CYS A O 1
ATOM 1365 N N . ASP A 1 171 ? -5.487 4.449 -21.350 1.00 56.22 171 ASP A N 1
ATOM 1366 C CA . ASP A 1 171 ? -5.018 5.763 -20.908 1.00 56.22 171 ASP A CA 1
ATOM 1367 C C . ASP A 1 171 ? -4.503 5.652 -19.468 1.00 56.22 171 ASP A C 1
ATOM 1369 O O . ASP A 1 171 ? -5.226 5.239 -18.558 1.00 56.22 171 ASP A O 1
ATOM 1373 N N . LEU A 1 172 ? -3.215 5.950 -19.264 1.00 61.72 172 LEU A N 1
ATOM 1374 C CA . LEU A 1 172 ? -2.639 5.935 -17.926 1.00 61.72 172 LEU A CA 1
ATOM 1375 C C . LEU A 1 172 ? -3.448 6.921 -17.074 1.00 61.72 172 LEU A C 1
ATOM 1377 O O . LEU A 1 172 ? -3.638 8.056 -17.532 1.00 61.72 172 LEU A O 1
ATOM 1381 N N . PRO A 1 173 ? -3.898 6.549 -15.857 1.00 59.12 173 PRO A N 1
ATOM 1382 C CA . PRO A 1 173 ? -4.741 7.442 -15.082 1.00 59.12 173 PRO A CA 1
ATOM 1383 C C . PRO A 1 173 ? -4.017 8.785 -14.928 1.00 59.12 173 PRO A C 1
ATOM 1385 O O . PRO A 1 173 ? -2.866 8.847 -14.484 1.00 59.12 173 PRO A O 1
ATOM 1388 N N . THR A 1 174 ? -4.651 9.875 -15.360 1.00 60.72 174 THR A N 1
ATOM 1389 C CA . THR A 1 174 ? -4.034 11.202 -15.280 1.00 60.72 174 THR A CA 1
ATOM 1390 C C . THR A 1 174 ? -4.141 11.670 -13.840 1.00 60.72 174 THR A C 1
ATOM 1392 O O . THR A 1 174 ? -5.154 12.214 -13.412 1.00 60.72 174 THR A O 1
ATOM 1395 N N . TRP A 1 175 ? -3.102 11.409 -13.051 1.00 62.88 175 TRP A N 1
ATOM 1396 C CA . TRP A 1 175 ? -3.112 11.773 -11.640 1.00 62.88 175 TRP A CA 1
ATOM 1397 C C . TRP A 1 175 ? -3.085 13.288 -11.530 1.00 62.88 175 TRP A C 1
ATOM 1399 O O . TRP A 1 175 ? -2.094 13.919 -11.908 1.00 62.88 175 TRP A O 1
ATOM 1409 N N . SER A 1 176 ? -4.176 13.863 -11.022 1.00 47.28 176 SER A N 1
ATOM 1410 C CA . SER A 1 176 ? -4.289 15.289 -10.739 1.00 47.28 176 SER A CA 1
ATOM 1411 C C . SER A 1 176 ? -3.086 15.749 -9.906 1.00 47.28 176 SER A C 1
ATOM 1413 O O . SER A 1 176 ? -2.942 15.443 -8.720 1.00 47.28 176 SER A O 1
ATOM 1415 N N . GLN A 1 177 ? -2.159 16.456 -10.559 1.00 44.56 177 GLN A N 1
ATOM 1416 C CA . GLN A 1 177 ? -1.119 17.197 -9.861 1.00 44.56 177 GLN A CA 1
ATOM 1417 C C . GLN A 1 177 ? -1.844 18.292 -9.062 1.00 44.56 177 GLN A C 1
ATOM 1419 O O . GLN A 1 177 ? -2.682 18.989 -9.642 1.00 44.56 177 GLN A O 1
ATOM 1424 N N . PRO A 1 178 ? -1.555 18.503 -7.765 1.00 38.62 178 PRO A N 1
ATOM 1425 C CA . PRO A 1 178 ? -1.863 19.800 -7.178 1.00 38.62 178 PRO A CA 1
ATOM 1426 C C . PRO A 1 178 ? -1.184 20.876 -8.046 1.00 38.62 178 PRO A C 1
ATOM 1428 O O . PRO A 1 178 ? -0.073 20.631 -8.531 1.00 38.62 178 PRO A O 1
ATOM 1431 N N . PRO A 1 179 ? -1.821 22.037 -8.280 1.00 29.22 179 PRO A N 1
ATOM 1432 C CA . PRO A 1 179 ? -1.212 23.088 -9.082 1.00 29.22 179 PRO A CA 1
ATOM 1433 C C . PRO A 1 179 ? 0.176 23.430 -8.515 1.00 29.22 179 PRO A C 1
ATOM 1435 O O . PRO A 1 179 ? 0.345 23.444 -7.288 1.00 29.22 179 PRO A O 1
ATOM 1438 N N . PRO A 1 180 ? 1.181 23.666 -9.376 1.00 31.19 180 PRO A N 1
ATOM 1439 C CA . PRO A 1 180 ? 2.508 24.035 -8.911 1.00 31.19 180 PRO A CA 1
ATOM 1440 C C . PRO A 1 180 ? 2.415 25.322 -8.076 1.00 31.19 180 PRO A C 1
ATOM 1442 O O . PRO A 1 180 ? 1.682 26.240 -8.458 1.00 31.19 180 PRO A O 1
ATOM 1445 N N . PRO A 1 181 ? 3.136 25.426 -6.945 1.00 34.53 181 PRO A N 1
ATOM 1446 C CA . PRO A 1 181 ? 3.313 26.714 -6.301 1.00 34.53 181 PRO A CA 1
ATOM 1447 C C . PRO A 1 181 ? 4.022 27.670 -7.275 1.00 34.53 181 PRO A C 1
ATOM 1449 O O . PRO A 1 181 ? 4.933 27.280 -8.004 1.00 34.53 181 PRO A O 1
ATOM 1452 N N . THR A 1 182 ? 3.547 28.913 -7.302 1.00 30.09 182 THR A N 1
ATOM 1453 C CA . THR A 1 182 ? 4.028 30.058 -8.091 1.00 30.09 182 THR A CA 1
ATOM 1454 C C . THR A 1 182 ? 5.566 30.168 -8.055 1.00 30.09 182 THR A C 1
ATOM 1456 O O . THR A 1 182 ? 6.167 29.847 -7.027 1.00 30.09 182 THR A O 1
ATOM 1459 N N . PRO A 1 183 ? 6.231 30.606 -9.143 1.00 36.81 183 PRO A N 1
ATOM 1460 C CA . PRO A 1 183 ? 7.642 30.323 -9.362 1.00 36.81 183 PRO A CA 1
ATOM 1461 C C . PRO A 1 183 ? 8.528 31.176 -8.461 1.00 36.81 183 PRO A C 1
ATOM 1463 O O . PRO A 1 183 ? 8.681 32.374 -8.680 1.00 36.81 183 PRO A O 1
ATOM 1466 N N . CYS A 1 184 ? 9.150 30.529 -7.484 1.00 29.95 184 CYS A N 1
ATOM 1467 C CA . CYS A 1 184 ? 10.454 30.890 -6.948 1.00 29.95 184 CYS A CA 1
ATOM 1468 C C . CYS A 1 184 ? 11.119 29.612 -6.424 1.00 29.95 184 CYS A C 1
ATOM 1470 O O . CYS A 1 184 ? 10.540 28.919 -5.593 1.00 29.95 184 CYS A O 1
ATOM 1472 N N . GLN A 1 185 ? 12.359 29.405 -6.872 1.00 29.30 185 GLN A N 1
ATOM 1473 C CA . GLN A 1 185 ? 13.376 28.432 -6.451 1.00 29.30 185 GLN A CA 1
ATOM 1474 C C . GLN A 1 185 ? 13.623 27.242 -7.388 1.00 29.30 185 GLN A C 1
ATOM 1476 O O . GLN A 1 185 ? 12.804 26.346 -7.573 1.00 29.30 185 GLN A O 1
ATOM 1481 N N . GLU A 1 186 ? 14.820 27.329 -7.966 1.00 29.17 186 GLU A N 1
ATOM 1482 C CA . GLU A 1 186 ? 15.538 26.383 -8.804 1.00 29.17 186 GLU A CA 1
ATOM 1483 C C . GLU A 1 186 ? 15.808 25.051 -8.094 1.00 29.17 186 GLU A C 1
ATOM 1485 O O . GLU A 1 186 ? 15.874 24.962 -6.865 1.00 29.17 186 GLU A O 1
ATOM 1490 N N . ASP A 1 187 ? 15.985 24.031 -8.931 1.00 35.00 187 ASP A N 1
ATOM 1491 C CA . ASP A 1 187 ? 16.256 22.638 -8.609 1.00 35.00 187 ASP A CA 1
ATOM 1492 C C . ASP A 1 187 ? 17.296 22.434 -7.501 1.00 35.00 187 ASP A C 1
ATOM 1494 O O . ASP A 1 187 ? 18.467 22.794 -7.628 1.00 35.00 187 ASP A O 1
ATOM 1498 N N . ASN A 1 188 ? 16.894 21.705 -6.459 1.00 30.00 188 ASN A N 1
ATOM 1499 C CA . ASN A 1 188 ? 17.828 20.912 -5.674 1.00 30.00 188 ASN A CA 1
ATOM 1500 C C . ASN A 1 188 ? 17.198 19.541 -5.402 1.00 30.00 188 ASN A C 1
ATOM 1502 O O . ASN A 1 188 ? 16.177 19.421 -4.726 1.00 30.00 188 ASN A O 1
ATOM 1506 N N . ASN A 1 189 ? 17.778 18.501 -6.000 1.00 41.34 189 ASN A N 1
ATOM 1507 C CA . ASN A 1 189 ? 17.192 17.166 -6.157 1.00 41.34 189 ASN A CA 1
ATOM 1508 C C . ASN A 1 189 ? 17.309 16.292 -4.884 1.00 41.34 189 ASN A C 1
ATOM 1510 O O . ASN A 1 189 ? 17.572 15.091 -4.955 1.00 41.34 189 ASN A O 1
ATOM 1514 N N . ASP A 1 190 ? 17.120 16.898 -3.710 1.00 39.91 190 ASP A N 1
ATOM 1515 C CA . ASP A 1 190 ? 17.382 16.301 -2.397 1.00 39.91 190 ASP A CA 1
ATOM 1516 C C . ASP A 1 190 ? 16.070 15.961 -1.659 1.00 39.91 190 ASP A C 1
ATOM 1518 O O . ASP A 1 190 ? 15.774 16.420 -0.556 1.00 39.91 190 ASP A O 1
ATOM 1522 N N . TRP A 1 191 ? 15.218 15.149 -2.298 1.00 50.31 191 TRP A N 1
ATOM 1523 C CA . TRP A 1 191 ? 14.031 14.595 -1.637 1.00 50.31 191 TRP A CA 1
ATOM 1524 C C . TRP A 1 191 ? 14.460 13.580 -0.569 1.00 50.31 191 TRP A C 1
ATOM 1526 O O . TRP A 1 191 ? 14.997 12.515 -0.893 1.00 50.31 191 TRP A O 1
ATOM 1536 N N . SER A 1 192 ? 14.191 13.869 0.704 1.00 49.47 192 SER A N 1
ATOM 1537 C CA . SER A 1 192 ? 14.364 12.941 1.827 1.00 49.47 192 SER A CA 1
ATOM 1538 C C . SER A 1 192 ? 13.013 12.354 2.249 1.00 49.47 192 SER A C 1
ATOM 1540 O O . SER A 1 192 ? 11.992 13.038 2.267 1.00 49.47 192 SER A O 1
ATOM 1542 N N . VAL A 1 193 ? 12.990 11.052 2.557 1.00 42.41 193 VAL A N 1
ATOM 1543 C CA . VAL A 1 193 ? 11.785 10.395 3.081 1.00 42.41 193 VAL A CA 1
ATOM 1544 C C . VAL A 1 193 ? 11.515 10.990 4.462 1.00 42.41 193 VAL A C 1
ATOM 1546 O O . VAL A 1 193 ? 12.417 10.942 5.302 1.00 42.41 193 VAL A O 1
ATOM 1549 N N . PRO A 1 194 ? 10.317 11.529 4.749 1.00 43.59 194 PRO A N 1
ATOM 1550 C CA . PRO A 1 194 ? 10.053 12.048 6.080 1.00 43.59 194 PRO A CA 1
ATOM 1551 C C . PRO A 1 194 ? 10.181 10.888 7.083 1.00 43.59 194 PRO A C 1
ATOM 1553 O O . PRO A 1 194 ? 9.541 9.853 6.934 1.00 43.59 194 PRO A O 1
ATOM 1556 N N . SER A 1 195 ? 11.047 10.999 8.084 1.00 44.56 195 SER A N 1
ATOM 1557 C CA . SER A 1 195 ? 11.149 10.016 9.171 1.00 44.56 195 SER A CA 1
ATOM 1558 C C . SER A 1 195 ? 10.390 10.541 10.389 1.00 44.56 195 SER A C 1
ATOM 1560 O O . SER A 1 195 ? 10.268 11.751 10.573 1.00 44.56 195 SER A O 1
ATOM 1562 N N . SER A 1 196 ? 9.857 9.652 11.226 1.00 35.53 196 SER A N 1
ATOM 1563 C CA . SER A 1 196 ? 9.010 9.982 12.386 1.00 35.53 196 SER A CA 1
ATOM 1564 C C . SER A 1 196 ? 9.734 10.703 13.539 1.00 35.53 196 SER A C 1
ATOM 1566 O O . SER A 1 196 ? 9.168 10.834 14.617 1.00 35.53 196 SER A O 1
ATOM 1568 N N . LEU A 1 197 ? 10.970 11.165 13.335 1.00 35.59 197 LEU A N 1
ATOM 1569 C CA . LEU A 1 197 ? 11.770 11.904 14.321 1.00 35.59 197 LEU A CA 1
ATOM 1570 C C . LEU A 1 197 ? 11.640 13.433 14.210 1.00 35.59 197 LEU A C 1
ATOM 1572 O O . LEU A 1 197 ? 12.241 14.147 15.008 1.00 35.59 197 LEU A O 1
ATOM 1576 N N . ALA A 1 198 ? 10.867 13.959 13.255 1.00 36.25 198 ALA A N 1
ATOM 1577 C CA . ALA A 1 198 ? 10.628 15.397 13.163 1.00 36.25 198 ALA A CA 1
ATOM 1578 C C . ALA A 1 198 ? 9.580 15.840 14.199 1.00 36.25 198 ALA A C 1
ATOM 1580 O O . ALA A 1 198 ? 8.376 15.670 14.004 1.00 36.25 198 ALA A O 1
ATOM 1581 N N . SER A 1 199 ? 10.061 16.396 15.309 1.00 32.72 199 SER A N 1
ATOM 1582 C CA . SER A 1 199 ? 9.262 17.051 16.343 1.00 32.72 199 SER A CA 1
ATOM 1583 C C . SER A 1 199 ? 8.359 18.137 15.747 1.00 32.72 199 SER A C 1
ATOM 1585 O O . SER A 1 199 ? 8.801 18.974 14.961 1.00 32.72 199 SER A O 1
ATOM 1587 N N . THR A 1 200 ? 7.094 18.136 16.160 1.00 33.62 200 THR A N 1
ATOM 1588 C CA . THR A 1 200 ? 6.095 19.194 15.941 1.00 33.62 200 THR A CA 1
ATOM 1589 C C . THR A 1 200 ? 6.644 20.593 16.261 1.00 33.62 200 THR A C 1
ATOM 1591 O O . THR A 1 200 ? 7.259 20.758 17.316 1.00 33.62 200 THR A O 1
ATOM 1594 N N . PRO A 1 201 ? 6.368 21.633 15.450 1.00 31.16 201 PRO A N 1
ATOM 1595 C CA . PRO A 1 201 ? 6.609 23.008 15.863 1.00 31.16 201 PRO A CA 1
ATOM 1596 C C . PRO A 1 201 ? 5.471 23.467 16.786 1.00 31.16 201 PRO A C 1
ATOM 1598 O O . PRO A 1 201 ? 4.372 23.790 16.336 1.00 31.16 201 PRO A O 1
ATOM 1601 N N . THR A 1 202 ? 5.736 23.485 18.090 1.00 30.42 202 THR A N 1
ATOM 1602 C CA . THR A 1 202 ? 4.905 24.186 19.079 1.00 30.42 202 THR A CA 1
ATOM 1603 C C . THR A 1 202 ? 5.220 25.685 19.022 1.00 30.42 202 THR A C 1
ATOM 1605 O O . THR A 1 202 ? 6.368 26.090 18.866 1.00 30.42 202 THR A O 1
ATOM 1608 N N . SER A 1 203 ? 4.182 26.515 19.085 1.00 31.94 203 SER A N 1
ATOM 1609 C CA . SER A 1 203 ? 4.192 27.934 18.720 1.00 31.94 203 SER A CA 1
ATOM 1610 C C . SER A 1 203 ? 4.812 28.913 19.741 1.00 31.94 203 SER A C 1
ATOM 1612 O O . SER A 1 203 ? 4.810 28.631 20.935 1.00 31.94 203 SER A O 1
ATOM 1614 N N . LEU A 1 204 ? 5.099 30.132 19.241 1.00 30.39 204 LEU A N 1
ATOM 1615 C CA . LEU A 1 204 ? 5.085 31.468 19.889 1.00 30.39 204 LEU A CA 1
ATOM 1616 C C . LEU A 1 204 ? 6.234 31.868 20.843 1.00 30.39 204 LEU A C 1
ATOM 1618 O O . LEU A 1 204 ? 6.185 31.571 22.033 1.00 30.39 204 LEU A O 1
ATOM 1622 N N . SER A 1 205 ? 7.167 32.708 20.353 1.00 27.59 205 SER A N 1
ATOM 1623 C CA . SER A 1 205 ? 7.506 34.069 20.871 1.00 27.59 205 SER A CA 1
ATOM 1624 C C . SER A 1 205 ? 8.820 34.630 20.259 1.00 27.59 205 SER A C 1
ATOM 1626 O O . SER A 1 205 ? 9.637 33.843 19.787 1.00 27.59 205 SER A O 1
ATOM 1628 N N . PRO A 1 206 ? 9.045 35.968 20.221 1.00 41.84 206 PRO A N 1
ATOM 1629 C CA . PRO A 1 206 ? 9.958 36.634 19.272 1.00 41.84 206 PRO A CA 1
ATOM 1630 C C . PRO A 1 206 ? 11.290 37.110 19.888 1.00 41.84 206 PRO A C 1
ATOM 1632 O O . PRO A 1 206 ? 11.325 37.338 21.098 1.00 41.84 206 PRO A O 1
ATOM 1635 N N . LYS A 1 207 ? 12.336 37.338 19.055 1.00 28.48 207 LYS A N 1
ATOM 1636 C CA . LYS A 1 207 ? 13.496 38.274 19.232 1.00 28.48 207 LYS A CA 1
ATOM 1637 C C . LYS A 1 207 ? 14.621 38.004 18.185 1.00 28.48 207 LYS A C 1
ATOM 1639 O O . LYS A 1 207 ? 14.576 36.957 17.553 1.00 28.48 207 LYS A O 1
ATOM 1644 N N . PRO A 1 208 ? 15.646 38.869 18.007 1.00 28.09 208 PRO A N 1
ATOM 1645 C CA . PRO A 1 208 ? 15.625 40.159 17.308 1.00 28.09 208 PRO A CA 1
ATOM 1646 C C . PRO A 1 208 ? 16.700 40.242 16.185 1.00 28.09 208 PRO A C 1
ATOM 1648 O O . PRO A 1 208 ? 17.510 39.341 15.993 1.00 28.09 208 PRO A O 1
ATOM 1651 N N . LEU A 1 209 ? 16.704 41.356 15.446 1.00 31.58 209 LEU A N 1
ATOM 1652 C CA . LEU A 1 209 ? 17.669 41.710 14.395 1.00 31.58 209 LEU A CA 1
ATOM 1653 C C . LEU A 1 209 ? 19.102 41.896 14.925 1.00 31.58 209 LEU A C 1
ATOM 1655 O O . LEU A 1 209 ? 19.280 42.671 15.860 1.00 31.58 209 LEU A O 1
ATOM 1659 N N . THR A 1 210 ? 20.109 41.362 14.222 1.00 30.52 210 THR A N 1
ATOM 1660 C CA . THR A 1 210 ? 21.412 42.032 14.037 1.00 30.52 210 THR A CA 1
ATOM 1661 C C . THR A 1 210 ? 22.068 41.659 12.704 1.00 30.52 210 THR A C 1
ATOM 1663 O O . THR A 1 210 ? 21.972 40.548 12.193 1.00 30.52 210 THR A O 1
ATOM 1666 N N . HIS A 1 211 ? 22.704 42.677 12.138 1.00 29.05 211 HIS A N 1
ATOM 1667 C CA . HIS A 1 211 ? 23.371 42.789 10.847 1.00 29.05 211 HIS A CA 1
ATOM 1668 C C . HIS A 1 211 ? 24.834 42.311 10.957 1.00 29.05 211 HIS A C 1
ATOM 1670 O O . HIS A 1 211 ? 25.463 42.643 11.956 1.00 29.05 211 HIS A O 1
ATOM 1676 N N . HIS A 1 212 ? 25.409 41.661 9.932 1.00 27.81 212 HIS A N 1
ATOM 1677 C CA . HIS A 1 212 ? 26.782 41.957 9.468 1.00 27.81 212 HIS A CA 1
ATOM 1678 C C . HIS A 1 212 ? 27.153 41.305 8.113 1.00 27.81 212 HIS A C 1
ATOM 1680 O O . HIS A 1 212 ? 27.002 40.107 7.899 1.00 27.81 212 HIS A O 1
ATOM 1686 N N . HIS A 1 213 ? 27.662 42.169 7.224 1.00 27.66 213 HIS A N 1
ATOM 1687 C CA . HIS A 1 213 ? 28.493 41.970 6.015 1.00 27.66 213 HIS A CA 1
ATOM 1688 C C . HIS A 1 213 ? 29.790 41.167 6.342 1.00 27.66 213 HIS A C 1
ATOM 1690 O O . HIS A 1 213 ? 30.179 41.151 7.501 1.00 27.66 213 HIS A O 1
ATOM 1696 N N . HIS A 1 214 ? 30.576 40.525 5.460 1.00 30.64 214 HIS A N 1
ATOM 1697 C CA . HIS A 1 214 ? 31.100 40.905 4.137 1.00 30.64 214 HIS A CA 1
ATOM 1698 C C . HIS A 1 214 ? 31.750 39.659 3.453 1.00 30.64 214 HIS A C 1
ATOM 1700 O O . HIS A 1 214 ? 32.647 39.043 4.010 1.00 30.64 214 HIS A O 1
ATOM 1706 N N . SER A 1 215 ? 31.296 39.320 2.242 1.00 30.41 215 SER A N 1
ATOM 1707 C CA . SER A 1 215 ? 32.055 39.194 0.977 1.00 30.41 215 SER A CA 1
ATOM 1708 C C . SER A 1 215 ? 33.313 38.300 0.749 1.00 30.41 215 SER A C 1
ATOM 1710 O O . SER A 1 215 ? 34.337 38.465 1.398 1.00 30.41 215 SER A O 1
ATOM 1712 N N . PHE A 1 216 ? 33.249 37.581 -0.392 1.00 30.00 216 PHE A N 1
ATOM 1713 C CA . PHE A 1 216 ? 34.292 37.166 -1.365 1.00 30.00 216 PHE A CA 1
ATOM 1714 C C . PHE A 1 216 ? 35.363 36.125 -0.988 1.00 30.00 216 PHE A C 1
ATOM 1716 O O . PHE A 1 216 ? 36.279 36.414 -0.235 1.00 30.00 216 PHE A O 1
ATOM 1723 N N . LEU A 1 217 ? 35.362 35.000 -1.723 1.00 35.00 217 LEU A N 1
ATOM 1724 C CA . LEU A 1 217 ? 36.470 34.585 -2.601 1.00 35.00 217 LEU A CA 1
ATOM 1725 C C . LEU A 1 217 ? 35.963 33.576 -3.652 1.00 35.00 217 LEU A C 1
ATOM 1727 O O . LEU A 1 217 ? 35.251 32.624 -3.343 1.00 35.00 217 LEU A O 1
ATOM 1731 N N . LYS A 1 218 ? 36.299 33.854 -4.914 1.00 34.75 218 LYS A N 1
ATOM 1732 C CA . LYS A 1 218 ? 36.082 33.010 -6.098 1.00 34.75 218 LYS A CA 1
ATOM 1733 C C . LYS A 1 218 ? 37.224 31.991 -6.234 1.00 34.75 218 LYS A C 1
ATOM 1735 O O . LYS A 1 218 ? 38.234 32.140 -5.551 1.00 34.75 218 LYS A O 1
ATOM 1740 N N . ASN A 1 219 ? 37.070 31.117 -7.240 1.00 35.84 219 ASN A N 1
ATOM 1741 C CA . ASN A 1 219 ? 38.084 30.445 -8.080 1.00 35.84 219 ASN A CA 1
ATOM 1742 C C . ASN A 1 219 ? 38.267 28.908 -7.878 1.00 35.84 219 ASN A C 1
ATOM 1744 O O . ASN A 1 219 ? 37.901 28.384 -6.834 1.00 35.84 219 ASN A O 1
ATOM 1748 N N . PRO A 1 220 ? 38.860 28.165 -8.845 1.00 38.28 220 PRO A N 1
ATOM 1749 C CA . PRO A 1 220 ? 38.365 27.917 -10.218 1.00 38.28 220 PRO A CA 1
ATOM 1750 C C . PRO A 1 220 ? 38.832 26.538 -10.777 1.00 38.28 220 PRO A C 1
ATOM 1752 O O . PRO A 1 220 ? 40.026 26.333 -10.939 1.00 38.28 220 PRO A O 1
ATOM 1755 N N . LEU A 1 221 ? 37.978 25.601 -11.192 1.00 31.06 221 LEU A N 1
ATOM 1756 C CA . LEU A 1 221 ? 38.461 24.445 -11.984 1.00 31.06 221 LEU A CA 1
ATOM 1757 C C . LEU A 1 221 ? 37.453 24.052 -13.065 1.00 31.06 221 LEU A C 1
ATOM 1759 O O . LEU A 1 221 ? 36.822 23.005 -13.025 1.00 31.06 221 LEU A O 1
ATOM 1763 N N . ALA A 1 222 ? 37.329 24.935 -14.052 1.00 35.62 222 ALA A N 1
ATOM 1764 C CA . ALA A 1 222 ? 36.732 24.653 -15.350 1.00 35.62 222 ALA A CA 1
ATOM 1765 C C . ALA A 1 222 ? 37.777 24.985 -16.422 1.00 35.62 222 ALA A C 1
ATOM 1767 O O . ALA A 1 222 ? 37.719 26.041 -17.037 1.00 35.62 222 ALA A O 1
ATOM 1768 N N . ALA A 1 223 ? 38.797 24.134 -16.555 1.00 34.34 223 ALA A N 1
ATOM 1769 C CA . ALA A 1 223 ? 39.758 24.152 -17.661 1.00 34.34 223 ALA A CA 1
ATOM 1770 C C . ALA A 1 223 ? 40.712 22.956 -17.544 1.00 34.34 223 ALA A C 1
ATOM 1772 O O . ALA A 1 223 ? 41.886 23.131 -17.242 1.00 34.34 223 ALA A O 1
ATOM 1773 N N . PHE A 1 224 ? 40.232 21.732 -17.755 1.00 31.34 224 PHE A N 1
ATOM 1774 C CA . PHE A 1 224 ? 41.122 20.654 -18.181 1.00 31.34 224 PHE A CA 1
ATOM 1775 C C . PHE A 1 224 ? 40.304 19.583 -18.908 1.00 31.34 224 PHE A C 1
ATOM 1777 O O . PHE A 1 224 ? 39.298 19.113 -18.387 1.00 31.34 224 PHE A O 1
ATOM 1784 N N . PHE A 1 225 ? 40.764 19.244 -20.114 1.00 33.06 225 PHE A N 1
ATOM 1785 C CA . PHE A 1 225 ? 40.229 18.276 -21.084 1.00 33.06 225 PHE A CA 1
ATOM 1786 C C . PHE A 1 225 ? 39.180 18.790 -22.079 1.00 33.06 225 PHE A C 1
ATOM 1788 O O . PHE A 1 225 ? 37.996 18.468 -22.035 1.00 33.06 225 PHE A O 1
ATOM 1795 N N . GLY A 1 226 ? 39.687 19.531 -23.067 1.00 26.09 226 GLY A N 1
ATOM 1796 C CA . GLY A 1 226 ? 39.143 19.502 -24.418 1.00 26.09 226 GLY A CA 1
ATOM 1797 C C . GLY A 1 226 ? 39.673 18.294 -25.205 1.00 26.09 226 GLY A C 1
ATOM 1798 O O . GLY A 1 226 ? 40.862 18.002 -25.164 1.00 26.09 226 GLY A O 1
ATOM 1799 N N . SER A 1 227 ? 38.750 17.654 -25.926 1.00 30.11 227 SER A N 1
ATOM 1800 C CA . SER A 1 227 ? 38.881 16.960 -27.218 1.00 30.11 227 SER A CA 1
ATOM 1801 C C . SER A 1 227 ? 39.980 15.901 -27.421 1.00 30.11 227 SER A C 1
ATOM 1803 O O . SER A 1 227 ? 41.132 16.216 -27.707 1.00 30.11 227 SER A O 1
ATOM 1805 N N . HIS A 1 228 ? 39.557 14.633 -27.485 1.00 28.48 228 HIS A N 1
ATOM 1806 C CA . HIS A 1 228 ? 40.089 13.696 -28.477 1.00 28.48 228 HIS A CA 1
ATOM 1807 C C . HIS A 1 228 ? 38.955 12.826 -29.040 1.00 28.48 228 HIS A C 1
ATOM 1809 O O . HIS A 1 228 ? 38.174 12.231 -28.301 1.00 28.48 228 HIS A O 1
ATOM 1815 N N . ASN A 1 229 ? 38.862 12.803 -30.366 1.00 34.69 229 ASN A N 1
ATOM 1816 C CA . ASN A 1 229 ? 37.919 12.037 -31.174 1.00 34.69 229 ASN A CA 1
ATOM 1817 C C . ASN A 1 229 ? 38.517 10.654 -31.473 1.00 34.69 229 ASN A C 1
ATOM 1819 O O . ASN A 1 229 ? 39.625 10.625 -31.995 1.00 34.69 229 ASN A O 1
ATOM 1823 N N . THR A 1 230 ? 37.804 9.554 -31.194 1.00 26.70 230 THR A N 1
ATOM 1824 C CA . THR A 1 230 ? 37.953 8.249 -31.879 1.00 26.70 230 THR A CA 1
ATOM 1825 C C . THR A 1 230 ? 36.789 7.300 -31.549 1.00 26.70 230 THR A C 1
ATOM 1827 O O . THR A 1 230 ? 36.591 6.946 -30.392 1.00 26.70 230 THR A O 1
ATOM 1830 N N . ASN A 1 231 ? 36.128 6.834 -32.612 1.00 26.56 231 ASN A N 1
ATOM 1831 C CA . ASN A 1 231 ? 35.490 5.525 -32.815 1.00 26.56 231 ASN A CA 1
ATOM 1832 C C . ASN A 1 231 ? 34.309 5.075 -31.930 1.00 26.56 231 ASN A C 1
ATOM 1834 O O . ASN A 1 231 ? 34.474 4.551 -30.839 1.00 26.56 231 ASN A O 1
ATOM 1838 N N . GLY A 1 232 ? 33.120 5.120 -32.544 1.00 36.72 232 GLY A N 1
ATOM 1839 C CA . GLY A 1 232 ? 32.246 3.953 -32.704 1.00 36.72 232 GL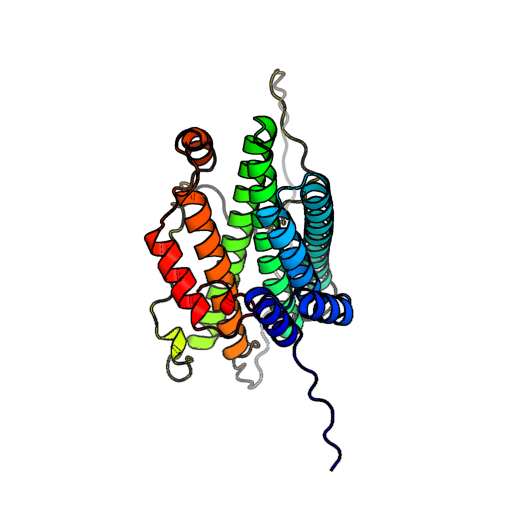Y A CA 1
ATOM 1840 C C . GLY A 1 232 ? 31.861 3.167 -31.455 1.00 36.72 232 GLY A C 1
ATOM 1841 O O . GLY A 1 232 ? 32.393 2.089 -31.227 1.00 36.72 232 GLY A O 1
ATOM 1842 N N . GLN A 1 233 ? 30.814 3.622 -30.772 1.00 27.16 233 GLN A N 1
ATOM 1843 C CA . GLN A 1 233 ? 29.850 2.741 -30.117 1.00 27.16 233 GLN A CA 1
ATOM 1844 C C . GLN A 1 233 ? 28.515 3.482 -30.028 1.00 27.16 233 GLN A C 1
ATOM 1846 O O . GLN A 1 233 ? 28.383 4.493 -29.344 1.00 27.16 233 GLN A O 1
ATOM 1851 N N . GLN A 1 234 ? 27.530 3.006 -30.791 1.00 31.12 234 GLN A N 1
ATOM 1852 C CA . GLN A 1 234 ? 26.128 3.337 -30.567 1.00 31.12 234 GLN A CA 1
ATOM 1853 C C . GLN A 1 234 ? 25.771 2.868 -29.155 1.00 31.12 234 GLN A C 1
ATOM 1855 O O . GLN A 1 234 ? 25.551 1.681 -28.931 1.00 31.12 234 GLN A O 1
ATOM 1860 N N . SER A 1 235 ? 25.742 3.790 -28.197 1.00 30.70 235 SER A N 1
ATOM 1861 C CA . SER A 1 235 ? 25.137 3.551 -26.891 1.00 30.70 235 SER A CA 1
ATOM 1862 C C . SER A 1 235 ? 23.629 3.483 -27.095 1.00 30.70 235 SER A C 1
ATOM 1864 O O . SER A 1 235 ? 22.946 4.507 -27.145 1.00 30.70 235 SER A O 1
ATOM 1866 N N . THR A 1 236 ? 23.099 2.281 -27.287 1.00 32.00 236 THR A N 1
ATOM 1867 C CA . THR A 1 236 ? 21.665 2.033 -27.195 1.00 32.00 236 THR A CA 1
ATOM 1868 C C . THR A 1 236 ? 21.234 2.398 -25.771 1.00 32.00 236 THR A C 1
ATOM 1870 O O . THR A 1 236 ? 21.557 1.695 -24.817 1.00 32.00 236 THR A O 1
ATOM 1873 N N . ASN A 1 237 ? 20.562 3.543 -25.609 1.00 40.69 237 ASN A N 1
ATOM 1874 C CA . ASN A 1 237 ? 19.898 3.967 -24.369 1.00 40.69 237 ASN A CA 1
ATOM 1875 C C . ASN A 1 237 ? 18.690 3.048 -24.089 1.00 40.69 237 ASN A C 1
ATOM 1877 O O . ASN A 1 237 ? 17.546 3.500 -24.081 1.00 40.69 237 ASN A O 1
ATOM 1881 N N . GLU A 1 238 ? 18.911 1.746 -23.928 1.00 47.91 238 GLU A N 1
ATOM 1882 C CA . GLU A 1 238 ? 17.850 0.819 -23.542 1.00 47.91 238 GLU A CA 1
ATOM 1883 C C . GLU A 1 238 ? 17.524 1.023 -22.062 1.00 47.91 238 GLU A C 1
ATOM 1885 O O . GLU A 1 238 ? 18.415 1.150 -21.219 1.00 47.91 238 GLU A O 1
ATOM 1890 N N . CYS A 1 239 ? 16.232 1.103 -21.738 1.00 56.28 239 CYS A N 1
ATOM 1891 C CA . CYS A 1 239 ? 15.797 1.122 -20.350 1.00 56.28 239 CYS A CA 1
ATOM 1892 C C . CYS A 1 239 ? 16.177 -0.228 -19.719 1.00 56.28 239 CYS A C 1
ATOM 1894 O O . CYS A 1 239 ? 15.710 -1.258 -20.198 1.00 56.28 239 CYS A O 1
ATOM 1896 N N . PRO A 1 240 ? 16.996 -0.258 -18.655 1.00 71.75 240 PRO A N 1
ATOM 1897 C CA . PRO A 1 240 ? 17.528 -1.514 -18.137 1.00 71.75 240 PRO A CA 1
ATOM 1898 C C . PRO A 1 240 ? 16.483 -2.365 -17.387 1.00 71.75 240 PRO A C 1
ATOM 1900 O O . PRO A 1 240 ? 16.811 -3.477 -16.979 1.00 71.75 240 PRO A O 1
ATOM 1903 N N . ILE A 1 241 ? 15.248 -1.870 -17.193 1.00 81.06 241 ILE A N 1
ATOM 1904 C CA . ILE A 1 241 ? 14.139 -2.577 -16.526 1.00 81.06 241 ILE A CA 1
ATOM 1905 C C . ILE A 1 241 ? 13.203 -3.224 -17.561 1.00 81.06 241 ILE A C 1
ATOM 1907 O O . ILE A 1 241 ? 12.752 -2.521 -18.468 1.00 81.06 241 ILE A O 1
ATOM 1911 N N . PRO A 1 242 ? 12.834 -4.513 -17.396 1.00 85.69 242 PRO A N 1
ATOM 1912 C CA . PRO A 1 242 ? 11.853 -5.174 -18.251 1.00 85.69 242 PRO A CA 1
ATOM 1913 C C . PRO A 1 242 ? 10.502 -4.449 -18.279 1.00 85.69 242 PRO A C 1
ATOM 1915 O O . PRO A 1 242 ? 9.993 -3.991 -17.252 1.00 85.69 242 PRO A O 1
ATOM 1918 N N . ALA A 1 243 ? 9.877 -4.422 -19.456 1.00 84.31 243 ALA A N 1
ATOM 1919 C CA . ALA A 1 243 ? 8.542 -3.867 -19.675 1.00 84.31 243 ALA A CA 1
ATOM 1920 C C . ALA A 1 243 ? 7.502 -4.401 -18.670 1.00 84.31 243 ALA A C 1
ATOM 1922 O O . ALA A 1 243 ? 6.748 -3.618 -18.092 1.00 84.31 243 ALA A O 1
ATOM 1923 N N . ASP A 1 244 ? 7.519 -5.712 -18.410 1.00 86.31 244 ASP A N 1
ATOM 1924 C CA . ASP A 1 244 ? 6.603 -6.395 -17.485 1.00 86.31 244 ASP A CA 1
ATOM 1925 C C . ASP A 1 244 ? 6.806 -6.000 -16.011 1.00 86.31 244 ASP A C 1
ATOM 1927 O O . ASP A 1 244 ? 5.868 -6.020 -15.210 1.00 86.31 244 ASP A O 1
ATOM 1931 N N . THR A 1 245 ? 8.010 -5.571 -15.637 1.00 90.19 245 THR A N 1
ATOM 1932 C CA . THR A 1 245 ? 8.280 -5.049 -14.293 1.00 90.19 245 THR A CA 1
ATOM 1933 C C . THR A 1 245 ? 7.739 -3.627 -14.149 1.00 90.19 245 THR A C 1
ATOM 1935 O O . THR A 1 245 ? 7.089 -3.314 -13.154 1.00 90.19 245 THR A O 1
ATOM 1938 N N . ILE A 1 246 ? 7.940 -2.767 -15.156 1.00 89.25 246 ILE A N 1
ATOM 1939 C CA . ILE A 1 246 ? 7.396 -1.394 -15.172 1.00 89.25 246 ILE A CA 1
ATOM 1940 C C . ILE A 1 246 ? 5.866 -1.437 -15.120 1.00 89.25 246 ILE A C 1
ATOM 1942 O O . ILE A 1 246 ? 5.240 -0.736 -14.330 1.00 89.25 246 ILE A O 1
ATOM 1946 N N . ALA A 1 247 ? 5.286 -2.306 -15.939 1.00 88.69 247 ALA A N 1
ATOM 1947 C CA . ALA A 1 247 ? 3.885 -2.685 -15.956 1.00 88.69 247 ALA A CA 1
ATOM 1948 C C . ALA A 1 247 ? 3.323 -3.026 -14.569 1.00 88.69 247 ALA A C 1
ATOM 1950 O O . ALA A 1 247 ? 2.336 -2.441 -14.116 1.00 88.69 247 ALA A O 1
ATOM 1951 N N . ARG A 1 248 ? 3.975 -3.968 -13.881 1.00 93.12 248 ARG A N 1
ATOM 1952 C CA . ARG A 1 248 ? 3.598 -4.403 -12.537 1.00 93.12 248 ARG A CA 1
ATOM 1953 C C . ARG A 1 248 ? 3.678 -3.253 -11.533 1.00 93.12 248 ARG A C 1
ATOM 1955 O O . ARG A 1 248 ? 2.713 -3.023 -10.810 1.00 93.12 248 ARG A O 1
ATOM 1962 N N . LEU A 1 249 ? 4.776 -2.494 -11.539 1.00 93.69 249 LEU A N 1
ATOM 1963 C CA . LEU A 1 249 ? 4.966 -1.336 -10.659 1.00 93.69 249 LEU A CA 1
ATOM 1964 C C . LEU A 1 249 ? 3.923 -0.236 -10.909 1.00 93.69 249 LEU A C 1
ATOM 1966 O O . LEU A 1 249 ? 3.457 0.384 -9.954 1.00 93.69 249 LEU A O 1
ATOM 1970 N N . LEU A 1 250 ? 3.516 -0.014 -12.165 1.00 92.00 250 LEU A N 1
ATOM 1971 C CA . LEU A 1 250 ? 2.413 0.890 -12.511 1.00 92.00 250 LEU A CA 1
ATOM 1972 C C . LEU A 1 250 ? 1.079 0.413 -11.926 1.00 92.00 250 LEU A C 1
ATOM 1974 O O . LEU A 1 250 ? 0.323 1.226 -11.394 1.00 92.00 250 LEU A O 1
ATOM 1978 N N . GLY A 1 251 ? 0.800 -0.891 -11.978 1.00 92.62 251 GLY A N 1
ATOM 1979 C CA . GLY A 1 251 ? -0.357 -1.481 -11.302 1.00 92.62 251 GLY A CA 1
ATOM 1980 C C . GLY A 1 251 ? -0.312 -1.254 -9.788 1.00 92.62 251 GLY A C 1
ATOM 1981 O O . GLY A 1 251 ? -1.267 -0.733 -9.211 1.00 92.62 251 GLY A O 1
ATOM 1982 N N . ALA A 1 252 ? 0.833 -1.548 -9.168 1.00 95.06 252 ALA A N 1
ATOM 1983 C CA . ALA A 1 252 ? 1.058 -1.398 -7.732 1.00 95.06 252 ALA A CA 1
ATOM 1984 C C . ALA A 1 252 ? 0.853 0.046 -7.243 1.00 95.06 252 ALA A C 1
ATOM 1986 O O . ALA A 1 252 ? 0.148 0.284 -6.265 1.00 95.06 252 ALA A O 1
ATOM 1987 N N . ILE A 1 253 ? 1.428 1.034 -7.934 1.00 94.81 253 ILE A N 1
ATOM 1988 C CA . ILE A 1 253 ? 1.283 2.440 -7.539 1.00 94.81 253 ILE A CA 1
ATOM 1989 C C . ILE A 1 253 ? -0.135 2.973 -7.819 1.00 94.81 253 ILE A C 1
ATOM 1991 O O . ILE A 1 253 ? -0.642 3.793 -7.053 1.00 94.81 253 ILE A O 1
ATOM 1995 N N . SER A 1 254 ? -0.811 2.474 -8.863 1.00 92.62 254 SER A N 1
ATOM 1996 C CA . SER A 1 254 ? -2.209 2.829 -9.160 1.00 92.62 254 SER A CA 1
ATOM 1997 C C . SER A 1 254 ? -3.171 2.311 -8.091 1.00 92.62 254 SER A C 1
ATOM 1999 O O . SER A 1 254 ? -4.118 3.013 -7.740 1.00 92.62 254 SER A O 1
ATOM 2001 N N . PHE A 1 255 ? -2.895 1.142 -7.499 1.00 94.56 255 PHE A N 1
ATOM 2002 C CA . PHE A 1 255 ? -3.623 0.667 -6.319 1.00 94.56 255 PHE A CA 1
ATOM 2003 C C . PHE A 1 255 ? -3.553 1.658 -5.160 1.00 94.56 255 PHE A C 1
ATOM 2005 O O . PHE A 1 255 ? -4.582 2.022 -4.590 1.00 94.56 255 PHE A O 1
ATOM 2012 N N . GLY A 1 256 ? -2.338 2.092 -4.816 1.00 91.12 256 GLY A N 1
ATOM 2013 C CA . GLY A 1 256 ? -2.101 3.016 -3.712 1.00 91.12 256 GLY A CA 1
ATOM 2014 C C . GLY A 1 256 ? -2.780 4.366 -3.936 1.00 91.12 256 GLY A C 1
ATOM 2015 O O . GLY A 1 256 ? -3.491 4.855 -3.058 1.00 91.12 256 GLY A O 1
ATOM 2016 N N . TYR A 1 257 ? -2.649 4.928 -5.144 1.00 89.62 257 TYR A N 1
ATOM 2017 C CA . TYR A 1 257 ? -3.365 6.141 -5.551 1.00 89.62 257 TYR A CA 1
ATOM 2018 C C . TYR A 1 257 ? -4.884 5.969 -5.432 1.00 89.62 257 TYR A C 1
ATOM 2020 O O . TYR A 1 257 ? -5.555 6.796 -4.813 1.00 89.62 257 TYR A O 1
ATOM 2028 N N . GLY A 1 258 ? -5.425 4.882 -5.986 1.00 89.62 258 GLY A N 1
ATOM 2029 C CA . GLY A 1 258 ? -6.856 4.605 -5.972 1.00 89.62 258 GLY A CA 1
ATOM 2030 C C . GLY A 1 258 ? -7.413 4.465 -4.558 1.00 89.62 258 GLY A C 1
ATOM 2031 O O . GLY A 1 258 ? -8.383 5.132 -4.194 1.00 89.62 258 GLY A O 1
ATOM 2032 N N . THR A 1 259 ? -6.728 3.681 -3.725 1.00 89.88 259 THR A N 1
ATOM 2033 C CA . THR A 1 259 ? -7.053 3.493 -2.306 1.00 89.88 259 THR A CA 1
ATOM 2034 C C . THR A 1 259 ? -7.010 4.817 -1.553 1.00 89.88 259 THR A C 1
ATOM 2036 O O . THR A 1 259 ? -7.939 5.137 -0.818 1.00 89.88 259 THR A O 1
ATOM 2039 N N . PHE A 1 260 ? -5.977 5.635 -1.772 1.00 87.12 260 PHE A N 1
ATOM 2040 C CA . PHE A 1 260 ? -5.861 6.952 -1.152 1.00 87.12 260 PHE A CA 1
ATOM 2041 C C . PHE A 1 260 ? -7.046 7.864 -1.503 1.00 87.12 260 PHE A C 1
ATOM 2043 O O . PHE A 1 260 ? -7.646 8.468 -0.611 1.00 87.12 260 PHE A O 1
ATOM 2050 N N . GLN A 1 261 ? -7.407 7.946 -2.787 1.00 85.81 261 GLN A N 1
ATOM 2051 C CA . GLN A 1 261 ? -8.521 8.775 -3.250 1.00 85.81 261 GLN A CA 1
ATOM 2052 C C . GLN A 1 261 ? -9.861 8.311 -2.674 1.00 85.81 261 GLN A C 1
ATOM 2054 O O . GLN A 1 261 ? -10.665 9.135 -2.229 1.00 85.81 261 GLN A O 1
ATOM 2059 N N . LEU A 1 262 ? -10.084 6.993 -2.615 1.00 86.44 262 LEU A N 1
ATOM 2060 C CA . LEU A 1 262 ? -11.270 6.432 -1.980 1.00 86.44 262 LEU A CA 1
ATOM 2061 C C . LEU A 1 262 ? -11.303 6.739 -0.483 1.00 86.44 262 LEU A C 1
ATOM 2063 O O . LEU A 1 262 ? -12.309 7.270 -0.016 1.00 86.44 262 LEU A O 1
ATOM 2067 N N . CYS A 1 263 ? -10.212 6.497 0.247 1.00 82.62 263 CYS A N 1
ATOM 2068 C CA . CYS A 1 263 ? -10.105 6.822 1.669 1.00 82.62 263 CYS A CA 1
ATOM 2069 C C . CYS A 1 263 ? -10.459 8.289 1.933 1.00 82.62 263 CYS A C 1
ATOM 2071 O O . CYS A 1 263 ? -11.284 8.569 2.798 1.00 82.62 263 CYS A O 1
ATOM 2073 N N . MET A 1 264 ? -9.912 9.220 1.145 1.00 81.06 264 MET A N 1
ATOM 2074 C CA . MET A 1 264 ? -10.220 10.650 1.255 1.00 81.06 264 MET A CA 1
ATOM 2075 C C . MET A 1 264 ? -11.689 10.970 0.955 1.00 81.06 264 MET A C 1
ATOM 2077 O O . MET A 1 264 ? -12.265 11.836 1.610 1.00 81.06 264 MET A O 1
ATOM 2081 N N . SER A 1 265 ? -12.306 10.273 -0.003 1.00 80.44 265 SER A N 1
ATOM 2082 C CA . SER A 1 265 ? -13.724 10.454 -0.344 1.00 80.44 265 SER A CA 1
ATOM 2083 C C . SER A 1 265 ? -14.693 9.911 0.716 1.00 80.44 265 SER A C 1
ATOM 2085 O O . SER A 1 265 ? -15.848 10.329 0.757 1.00 80.44 265 SER A O 1
ATOM 2087 N N . LEU A 1 266 ? -14.231 8.985 1.563 1.00 78.50 266 LEU A N 1
ATOM 2088 C CA . LEU A 1 266 ? -15.021 8.340 2.616 1.00 78.50 266 LEU A CA 1
ATOM 2089 C C . LEU A 1 266 ? -14.882 9.027 3.982 1.00 78.50 266 LEU A C 1
ATOM 2091 O O . LEU A 1 266 ? -15.610 8.676 4.912 1.00 78.50 266 LEU A O 1
ATOM 2095 N N . LEU A 1 267 ? -13.967 9.993 4.127 1.00 72.25 267 LEU A N 1
ATOM 2096 C CA . LEU A 1 267 ? -13.798 10.720 5.383 1.00 72.25 267 LEU A CA 1
ATOM 2097 C C . LEU A 1 267 ? -15.083 11.498 5.734 1.00 72.25 267 LEU A C 1
ATOM 2099 O O . LEU A 1 267 ? -15.598 12.244 4.894 1.00 72.25 267 LEU A O 1
ATOM 2103 N N . PRO A 1 268 ? -15.597 11.376 6.973 1.00 66.19 268 PRO A N 1
ATOM 2104 C CA . PRO A 1 268 ? -16.794 12.083 7.409 1.00 66.19 268 PRO A CA 1
ATOM 2105 C C . PRO A 1 268 ? -16.700 13.604 7.208 1.00 66.19 268 PRO A C 1
ATOM 2107 O O . PRO A 1 268 ? -15.621 14.181 7.373 1.00 66.19 268 PRO A O 1
ATOM 2110 N N . PRO A 1 269 ? -17.829 14.305 6.980 1.00 63.38 269 PRO A N 1
ATOM 2111 C CA . PRO A 1 269 ? -17.854 15.760 6.854 1.00 63.38 269 PRO A CA 1
ATOM 2112 C C . PRO A 1 269 ? -17.235 16.515 8.043 1.00 63.38 269 PRO A C 1
ATOM 2114 O O . PRO A 1 269 ? -16.642 17.580 7.881 1.00 63.38 269 PRO A O 1
ATOM 2117 N N . SER A 1 270 ? -17.310 15.946 9.248 1.00 59.81 270 SER A N 1
ATOM 2118 C CA . SER A 1 270 ? -16.658 16.478 10.452 1.00 59.81 270 SER A CA 1
ATOM 2119 C C . SER A 1 270 ? -15.126 16.521 10.341 1.00 59.81 270 SER A C 1
ATOM 2121 O O . SER A 1 270 ? -14.490 17.370 10.968 1.00 59.81 270 SER A O 1
ATOM 2123 N N . MET A 1 271 ? -14.538 15.673 9.492 1.00 62.66 271 MET A N 1
ATOM 2124 C CA . MET A 1 271 ? -13.112 15.631 9.165 1.00 62.66 271 MET A CA 1
ATOM 2125 C C . MET A 1 271 ? -12.747 16.499 7.942 1.00 62.66 271 MET A C 1
ATOM 2127 O O . MET A 1 271 ? -11.568 16.607 7.610 1.00 62.66 271 MET A O 1
ATOM 2131 N N . LEU A 1 272 ? -13.695 17.210 7.306 1.00 58.22 272 LEU A N 1
ATOM 2132 C CA . LEU A 1 272 ? -13.419 18.096 6.154 1.00 58.22 272 LEU A CA 1
ATOM 2133 C C . LEU A 1 272 ? -12.456 19.247 6.482 1.00 58.22 272 LEU A C 1
ATOM 2135 O O . LEU A 1 272 ? -11.741 19.724 5.602 1.00 58.22 272 LEU A O 1
ATOM 2139 N N . LYS A 1 273 ? -12.365 19.670 7.751 1.00 61.31 273 LYS A N 1
ATOM 2140 C CA . LYS A 1 273 ? -11.344 20.643 8.187 1.00 61.31 273 LYS A CA 1
ATOM 2141 C C . LYS A 1 273 ? -9.925 20.088 8.031 1.00 61.31 273 LYS A C 1
ATOM 2143 O O . LYS A 1 273 ? -9.015 20.840 7.695 1.00 61.31 273 LYS A O 1
ATOM 2148 N N . LEU A 1 274 ? -9.748 18.778 8.218 1.00 59.00 274 LEU A N 1
ATOM 2149 C CA . LEU A 1 274 ? -8.488 18.081 7.972 1.00 59.00 274 LEU A CA 1
ATOM 2150 C C . LEU A 1 274 ? -8.192 18.032 6.467 1.00 59.00 274 LEU A C 1
ATOM 2152 O O . LEU A 1 274 ? -7.073 18.306 6.070 1.00 59.00 274 LEU A O 1
ATOM 2156 N N . ILE A 1 275 ? -9.195 17.797 5.618 1.00 60.78 275 ILE A N 1
ATOM 2157 C CA . ILE A 1 275 ? -9.067 17.816 4.147 1.00 60.78 275 ILE A CA 1
ATOM 2158 C C . ILE A 1 275 ? -8.614 19.201 3.647 1.00 60.78 275 ILE A C 1
ATOM 2160 O O . ILE A 1 275 ? -7.660 19.307 2.874 1.00 60.78 275 ILE A O 1
ATOM 2164 N N . HIS A 1 276 ? -9.219 20.274 4.167 1.00 62.09 276 HIS A N 1
ATOM 2165 C CA . HIS A 1 276 ? -8.834 21.653 3.846 1.00 62.09 276 HIS A CA 1
ATOM 2166 C C . HIS A 1 276 ? -7.433 22.021 4.378 1.00 62.09 276 HIS A C 1
ATOM 2168 O O . HIS A 1 276 ? -6.715 22.799 3.755 1.00 62.09 276 HIS A O 1
ATOM 2174 N N . PHE A 1 277 ? -7.022 21.444 5.512 1.00 56.44 277 PHE A N 1
ATOM 2175 C CA . PHE A 1 277 ? -5.667 21.566 6.067 1.00 56.44 277 PHE A CA 1
ATOM 2176 C C . PHE A 1 277 ? -4.622 20.750 5.278 1.00 56.44 277 PHE A C 1
ATOM 2178 O O . PHE A 1 277 ? -3.457 21.142 5.160 1.00 56.44 277 PHE A O 1
ATOM 2185 N N . LEU A 1 278 ? -5.029 19.613 4.714 1.00 60.03 278 LEU A N 1
ATOM 2186 C CA . LEU A 1 278 ? -4.172 18.725 3.934 1.00 60.03 278 LEU A CA 1
ATOM 2187 C C . LEU A 1 278 ? -3.960 19.216 2.498 1.00 60.03 278 LEU A C 1
ATOM 2189 O O . LEU A 1 278 ? -2.900 18.941 1.939 1.00 60.03 278 LEU A O 1
ATOM 2193 N N . GLY A 1 279 ? -4.891 20.004 1.949 1.00 60.34 279 GLY A N 1
ATOM 2194 C CA . GLY A 1 279 ? -4.754 20.646 0.637 1.00 60.34 279 GLY A CA 1
ATOM 2195 C C . GLY A 1 279 ? -5.057 19.723 -0.546 1.00 60.34 279 GLY A C 1
ATOM 2196 O O . GLY A 1 279 ? -4.580 19.980 -1.648 1.00 60.34 279 GLY A O 1
ATOM 2197 N N . PHE A 1 280 ? -5.828 18.654 -0.325 1.00 62.38 280 PHE A N 1
ATOM 2198 C CA . PHE A 1 280 ? -6.224 17.693 -1.357 1.00 62.38 280 PHE A CA 1
ATOM 2199 C C . PHE A 1 280 ? -7.694 17.321 -1.179 1.00 62.38 280 PHE A C 1
ATOM 2201 O O . PHE A 1 280 ? -8.100 16.962 -0.077 1.00 62.38 280 PHE A O 1
ATOM 2208 N N . THR A 1 281 ? -8.479 17.376 -2.251 1.00 64.88 281 THR A N 1
ATOM 2209 C CA . THR A 1 281 ? -9.830 16.805 -2.310 1.00 64.88 281 THR A CA 1
ATOM 2210 C C . THR A 1 281 ? -9.759 15.413 -2.931 1.00 64.88 281 THR A C 1
ATOM 2212 O O . THR A 1 281 ? -9.065 15.215 -3.926 1.00 64.88 281 THR A O 1
ATOM 2215 N N . GLY A 1 282 ? -10.443 14.441 -2.320 1.00 72.06 282 GLY A N 1
ATOM 2216 C CA . GLY A 1 282 ? -10.520 13.086 -2.861 1.00 72.06 282 GLY A CA 1
ATOM 2217 C C . GLY A 1 282 ? -11.346 13.059 -4.146 1.00 72.06 282 GLY A C 1
ATOM 2218 O O . GLY A 1 282 ? -12.489 13.515 -4.137 1.00 72.06 282 GLY A O 1
ATOM 2219 N N . ASP A 1 283 ? -10.794 12.516 -5.227 1.00 81.94 283 ASP A N 1
ATOM 2220 C CA . ASP A 1 283 ? -11.533 12.249 -6.464 1.00 81.94 283 ASP A CA 1
ATOM 2221 C C . ASP A 1 283 ? -11.900 10.766 -6.531 1.00 81.94 283 ASP A C 1
ATOM 2223 O O . ASP A 1 283 ? -11.089 9.909 -6.890 1.00 81.94 283 ASP A O 1
ATOM 2227 N N . ARG A 1 284 ? -13.150 10.459 -6.175 1.00 85.88 284 ARG A N 1
ATOM 2228 C CA . ARG A 1 284 ? -13.655 9.084 -6.178 1.00 85.88 284 ARG A CA 1
ATOM 2229 C C . ARG A 1 284 ? -13.613 8.452 -7.572 1.00 85.88 284 ARG A C 1
ATOM 2231 O O . ARG A 1 284 ? -13.349 7.257 -7.660 1.00 85.88 284 ARG A O 1
ATOM 2238 N N . SER A 1 285 ? -13.872 9.216 -8.634 1.00 87.38 285 SER A N 1
ATOM 2239 C CA . SER A 1 285 ? -13.904 8.688 -10.004 1.00 87.38 285 SER A CA 1
ATOM 2240 C C . SER A 1 285 ? -12.505 8.277 -10.447 1.00 87.38 285 SER A C 1
ATOM 2242 O O . SER A 1 285 ? -12.300 7.131 -10.844 1.00 87.38 285 SER A O 1
ATOM 2244 N N . ALA A 1 286 ? -11.532 9.176 -10.276 1.00 85.06 286 ALA A N 1
ATOM 2245 C CA . ALA A 1 286 ? -10.128 8.878 -10.549 1.00 85.06 286 ALA A CA 1
ATOM 2246 C C . ALA A 1 286 ? -9.614 7.724 -9.671 1.00 85.06 286 ALA A C 1
ATOM 2248 O O . ALA A 1 286 ? -8.819 6.895 -10.116 1.00 85.06 286 ALA A O 1
ATOM 2249 N N . GLY A 1 287 ? -10.093 7.640 -8.424 1.00 88.44 287 GLY A N 1
ATOM 2250 C CA . GLY A 1 287 ? -9.770 6.545 -7.518 1.00 88.44 287 GLY A CA 1
ATOM 2251 C C . GLY A 1 287 ? -10.224 5.179 -8.040 1.00 88.44 287 GLY A C 1
ATOM 2252 O O . GLY A 1 287 ? -9.437 4.234 -8.060 1.00 88.44 287 GLY A O 1
ATOM 2253 N N . VAL A 1 288 ? -11.473 5.082 -8.508 1.00 89.94 288 VAL A N 1
ATOM 2254 C CA . VAL A 1 288 ? -12.028 3.846 -9.087 1.00 89.94 288 VAL A CA 1
ATOM 2255 C C . VAL A 1 288 ? -11.305 3.460 -10.377 1.00 89.94 288 VAL A C 1
ATOM 2257 O O . VAL A 1 288 ? -10.963 2.294 -10.549 1.00 89.94 288 VAL A O 1
ATOM 2260 N N . GLU A 1 289 ? -11.026 4.416 -11.262 1.00 89.31 289 GLU A N 1
ATOM 2261 C CA . GLU A 1 289 ? -10.300 4.159 -12.512 1.00 89.31 289 GLU A CA 1
ATOM 2262 C C . GLU A 1 289 ? -8.900 3.580 -12.252 1.00 89.31 289 GLU A C 1
ATOM 2264 O O . GLU A 1 289 ? -8.515 2.570 -12.844 1.00 89.31 289 GLU A O 1
ATOM 2269 N N . ALA A 1 290 ? -8.163 4.152 -11.295 1.00 89.62 290 ALA A N 1
ATOM 2270 C CA . ALA A 1 290 ? -6.843 3.657 -10.917 1.00 89.62 290 ALA A CA 1
ATOM 2271 C C . ALA A 1 290 ? -6.882 2.241 -10.307 1.00 89.62 290 ALA A C 1
ATOM 2273 O O . ALA A 1 290 ? -5.988 1.429 -10.563 1.00 89.62 290 ALA A O 1
ATOM 2274 N N . LEU A 1 291 ? -7.927 1.906 -9.541 1.00 92.12 291 LEU A N 1
ATOM 2275 C CA . LEU A 1 291 ? -8.129 0.543 -9.037 1.00 92.12 291 LEU A CA 1
ATOM 2276 C C . LEU A 1 291 ? -8.465 -0.436 -10.164 1.00 92.12 291 LEU A C 1
ATOM 2278 O O . LEU A 1 291 ? -7.890 -1.521 -10.218 1.00 92.12 291 LEU A O 1
ATOM 2282 N N . MET A 1 292 ? -9.319 -0.039 -11.109 1.00 91.12 292 MET A N 1
ATOM 2283 C CA . MET A 1 292 ? -9.633 -0.855 -12.286 1.00 91.12 292 MET A CA 1
ATOM 2284 C C . MET A 1 292 ? -8.390 -1.125 -13.141 1.00 91.12 292 MET A C 1
ATOM 2286 O O . MET A 1 292 ? -8.226 -2.240 -13.638 1.00 91.12 292 MET A O 1
ATOM 2290 N N . PHE A 1 293 ? -7.483 -0.150 -13.252 1.00 90.31 293 PHE A N 1
ATOM 2291 C CA . PHE A 1 293 ? -6.173 -0.347 -13.871 1.00 90.31 293 PHE A CA 1
ATOM 2292 C C . PHE A 1 293 ? -5.318 -1.359 -13.086 1.00 90.31 293 PHE A C 1
ATOM 2294 O O . PHE A 1 293 ? -4.801 -2.316 -13.663 1.00 90.31 293 PHE A O 1
ATOM 2301 N N . CYS A 1 294 ? -5.212 -1.214 -11.758 1.00 92.75 294 CYS A N 1
ATOM 2302 C CA . CYS A 1 294 ? -4.475 -2.162 -10.913 1.00 92.75 294 CYS A CA 1
ATOM 2303 C C . CYS A 1 294 ? -5.003 -3.599 -11.037 1.00 92.75 294 CYS A C 1
ATOM 2305 O O . CYS A 1 294 ? -4.209 -4.537 -11.138 1.00 92.75 294 CYS A O 1
ATOM 2307 N N . LYS A 1 295 ? -6.326 -3.779 -11.072 1.00 92.88 295 LYS A N 1
ATOM 2308 C CA . LYS A 1 295 ? -6.987 -5.088 -11.158 1.00 92.88 295 LYS A CA 1
ATOM 2309 C C . LYS A 1 295 ? -6.517 -5.930 -12.348 1.00 92.88 295 LYS A C 1
ATOM 2311 O O . LYS A 1 295 ? -6.493 -7.155 -12.260 1.00 92.88 295 LYS A O 1
ATOM 2316 N N . GLN A 1 296 ? -6.140 -5.285 -13.453 1.00 90.00 296 GLN A N 1
ATOM 2317 C CA . GLN A 1 296 ? -5.636 -5.946 -14.663 1.00 90.00 296 GLN A CA 1
ATOM 2318 C C . GLN A 1 296 ? -4.139 -6.288 -14.588 1.00 90.00 296 GLN A C 1
ATOM 2320 O O . GLN A 1 296 ? -3.632 -7.042 -15.418 1.00 90.00 296 GLN A O 1
ATOM 2325 N N . SER A 1 297 ? -3.420 -5.739 -13.607 1.00 90.69 297 SER A N 1
ATOM 2326 C CA . SER A 1 297 ? -1.984 -5.940 -13.448 1.00 90.69 297 SER A CA 1
ATOM 2327 C C . SER A 1 297 ? -1.642 -7.302 -12.834 1.00 90.69 297 SER A C 1
ATOM 2329 O O . SER A 1 297 ? -2.491 -8.034 -12.315 1.00 90.69 297 SER A O 1
ATOM 2331 N N . ARG A 1 298 ? -0.349 -7.649 -12.870 1.00 91.69 298 ARG A N 1
ATOM 2332 C CA . ARG A 1 298 ? 0.155 -8.862 -12.217 1.00 91.69 298 ARG A CA 1
ATOM 2333 C C . ARG A 1 298 ? 0.502 -8.665 -10.737 1.00 91.69 298 ARG A C 1
ATOM 2335 O O . ARG A 1 298 ? 0.805 -9.655 -10.083 1.00 91.69 298 ARG A O 1
ATOM 2342 N N . ASP A 1 299 ? 0.421 -7.445 -10.210 1.00 94.56 299 ASP A N 1
ATOM 2343 C CA . ASP A 1 299 ? 0.907 -7.114 -8.869 1.00 94.56 299 ASP A CA 1
ATOM 2344 C C . ASP A 1 299 ? 0.173 -7.857 -7.737 1.00 94.56 299 ASP A C 1
ATOM 2346 O O . ASP A 1 299 ? -0.980 -8.275 -7.882 1.00 94.56 299 ASP A O 1
ATOM 2350 N N . MET A 1 300 ? 0.820 -7.974 -6.573 1.00 94.38 300 MET A N 1
ATOM 2351 C CA . MET A 1 300 ? 0.212 -8.557 -5.372 1.00 94.38 300 MET A CA 1
ATOM 2352 C C . MET A 1 300 ? -1.032 -7.809 -4.879 1.00 94.38 300 MET A C 1
ATOM 2354 O O . MET A 1 300 ? -1.870 -8.410 -4.211 1.00 94.38 300 MET A O 1
ATOM 2358 N N . ARG A 1 301 ? -1.169 -6.523 -5.222 1.00 95.00 301 ARG A N 1
ATOM 2359 C CA . ARG A 1 301 ? -2.320 -5.679 -4.872 1.00 95.00 301 ARG A CA 1
ATOM 2360 C C . ARG A 1 301 ? -3.506 -5.853 -5.818 1.00 95.00 301 ARG A C 1
ATOM 2362 O O . ARG A 1 301 ? -4.622 -5.507 -5.448 1.00 95.00 301 ARG A O 1
ATOM 2369 N N . ALA A 1 302 ? -3.300 -6.416 -7.012 1.00 93.88 302 ALA A N 1
ATOM 2370 C CA . ALA A 1 302 ? -4.353 -6.568 -8.019 1.00 93.88 302 ALA A CA 1
ATOM 2371 C C . ALA A 1 302 ? -5.607 -7.306 -7.507 1.00 93.88 302 ALA A C 1
ATOM 2373 O O . ALA A 1 302 ? -6.711 -6.833 -7.776 1.00 93.88 302 ALA A O 1
ATOM 2374 N N . PRO A 1 303 ? -5.497 -8.401 -6.720 1.00 93.88 303 PRO A N 1
ATOM 2375 C CA . PRO A 1 303 ? -6.667 -9.066 -6.146 1.00 93.88 303 PRO A CA 1
ATOM 2376 C C . PRO A 1 303 ? -7.496 -8.181 -5.204 1.00 93.88 303 PRO A C 1
ATOM 2378 O O . PRO A 1 303 ? -8.695 -8.405 -5.084 1.00 93.88 303 PRO A O 1
ATOM 2381 N N . LEU A 1 304 ? -6.878 -7.185 -4.557 1.00 91.75 304 LEU A N 1
ATOM 2382 C CA . LEU A 1 304 ? -7.536 -6.272 -3.614 1.00 91.75 304 LEU A CA 1
ATOM 2383 C C . LEU A 1 304 ? -8.316 -5.149 -4.309 1.00 91.75 304 LEU A C 1
ATOM 2385 O O . LEU A 1 304 ? -9.154 -4.510 -3.682 1.00 91.75 304 LEU A O 1
ATOM 2389 N N . ALA A 1 305 ? -8.046 -4.889 -5.588 1.00 88.75 305 ALA A N 1
ATOM 2390 C CA . ALA A 1 305 ? -8.694 -3.836 -6.369 1.00 88.75 305 ALA A CA 1
ATOM 2391 C C . ALA A 1 305 ? -10.055 -4.275 -6.959 1.00 88.75 305 ALA A C 1
ATOM 2393 O O . ALA A 1 305 ? -10.404 -3.870 -8.070 1.00 88.75 305 ALA A O 1
ATOM 2394 N N . THR A 1 306 ? -10.765 -5.183 -6.277 1.00 61.34 306 THR A N 1
ATOM 2395 C CA . THR A 1 306 ? -11.853 -5.996 -6.847 1.00 61.34 306 THR A CA 1
ATOM 2396 C C . THR A 1 306 ? -13.140 -5.235 -7.117 1.00 61.34 306 THR A C 1
ATOM 2398 O O . THR A 1 306 ? -13.583 -4.454 -6.248 1.00 61.34 306 THR A O 1
#

Sequence (306 aa):
MNQQPEMEEQWEVARRGILLVLHNRYQEAEALFKSGGDSAVMAAGSCFIGFMSALMTFEEDKLNECMTELRALERRCAGEIGWLKSMRNKVFGESTQCLTDRLETQIILADTQVSIAILTFLQQDIAGYVKGGWTLRKAWKVYQHTYQQILGLYKRAFQNPQHAPLFLNCDLPTWSQPPPPTPCQEDNNDWSVPSSLASTPTSLSPKPLTHHHHSFLKNPLAAFFGSHNTNGQQSTNECPIPADTIARLLGAISFGYGTFQLCMSLLPPSMLKLIHFLGFTGDRSAGVEALMFCKQSRDMRAPLAT

Foldseek 3Di:
DDDDPDPDDLQLLLLVLLVCVVVVNLVVSCVSLVVSPPALSSLLSNLVSLLVVCVVPVDPVSLVVSLVSLLVSLVVLLVLLVVLVVCCVPDDDQAQVSVLSNLVSLLSNLVSLLSNLVSLVVVVDPVSLLVSLVSLLLSVVSLVVSVVVLVVLVCLQPVPPPPQDPLPVPPQLPPDDQPDPDDDDDDDPDDRRDDPPDDDDDDDDDDDDDDDDDDDDDDDPDDDDDDDDDDDDDPPSHSNHDSLSSQQSSLSSLQSLLVSLVVQVPDDPVSVVSVVVSSDHRDNVSSLVSLVSSLPHPGSCNVVSD

pLDDT: mean 72.64, std 23.93, range [26.09, 97.12]

Radius of gyration: 22.93 Å; chains: 1; bounding box: 59×78×54 Å

InterPro domains:
  IPR019412 IML2-like/Tetratricopeptide repeat protein 39-like [PF10300] (17-306)
  IPR019412 IML2-like/Tetratricopeptide repeat protein 39-like [PTHR31859] (6-306)